Protein AF-A0A5C6ER85-F1 (afdb_monomer_lite)

Sequence (208 aa):
MVCFLVCLRVFRPFPLMRNVRLAKLMHRFLQFSIAALLIAIAIFAAGFGFFRFFNQRLTVVDEPASGEGYVGRGTYFQGTQLMARVSRSDILVSTRWKPDAQNPPVSARRAIAIANRAIRSVGNIDPLGMEFRNAELTRYEGDIWYWTVFLDEAAGSNDEGFQSGYPIIVLMDERVAVPRPFMQRNYVESESQLGWNIGSTLLDFDEP

Structure (mmCIF, N/CA/C/O backbone):
data_AF-A0A5C6ER85-F1
#
_entry.id   AF-A0A5C6ER85-F1
#
loop_
_atom_site.group_PDB
_atom_site.id
_atom_site.type_symbol
_atom_site.label_atom_id
_atom_site.label_alt_id
_atom_site.label_comp_id
_atom_site.label_asym_id
_atom_site.label_entity_id
_atom_site.label_seq_id
_atom_site.pdbx_PDB_ins_code
_atom_site.Cartn_x
_atom_site.Cartn_y
_atom_site.Cartn_z
_atom_site.occupancy
_atom_site.B_iso_or_equiv
_atom_site.auth_seq_id
_atom_site.auth_comp_id
_atom_site.auth_asym_id
_atom_site.auth_atom_id
_atom_site.pdbx_PDB_model_num
ATOM 1 N N . MET A 1 1 ? 9.178 -32.611 21.732 1.00 46.59 1 MET A N 1
ATOM 2 C CA . MET A 1 1 ? 8.521 -32.427 23.048 1.00 46.59 1 MET A CA 1
ATOM 3 C C . MET A 1 1 ? 8.562 -33.738 23.852 1.00 46.59 1 MET A C 1
ATOM 5 O O . MET A 1 1 ? 7.527 -34.248 24.246 1.00 46.59 1 MET A O 1
ATOM 9 N N . VAL A 1 2 ? 9.756 -34.327 24.046 1.00 49.56 2 VAL A N 1
ATOM 10 C CA . VAL A 1 2 ? 9.930 -35.680 24.641 1.00 49.56 2 VAL A CA 1
ATOM 11 C C . VAL A 1 2 ? 10.935 -35.690 25.813 1.00 49.56 2 VAL A C 1
ATOM 13 O O . VAL A 1 2 ? 10.926 -36.608 26.623 1.00 49.56 2 VAL A O 1
ATOM 16 N N . CYS A 1 3 ? 11.729 -34.630 26.018 1.00 45.66 3 CYS A N 1
ATOM 17 C CA . CYS A 1 3 ? 12.725 -34.593 27.103 1.00 45.66 3 CYS A CA 1
ATOM 18 C C . CYS A 1 3 ? 12.183 -34.255 28.505 1.00 45.66 3 CYS A C 1
ATOM 20 O O . CYS A 1 3 ? 12.935 -34.348 29.469 1.00 45.66 3 CYS A O 1
ATOM 22 N N . PHE A 1 4 ? 10.906 -33.891 28.667 1.00 45.56 4 PHE A N 1
ATOM 23 C CA . PHE A 1 4 ? 10.384 -33.493 29.986 1.00 45.56 4 PHE A CA 1
ATOM 24 C C . PHE A 1 4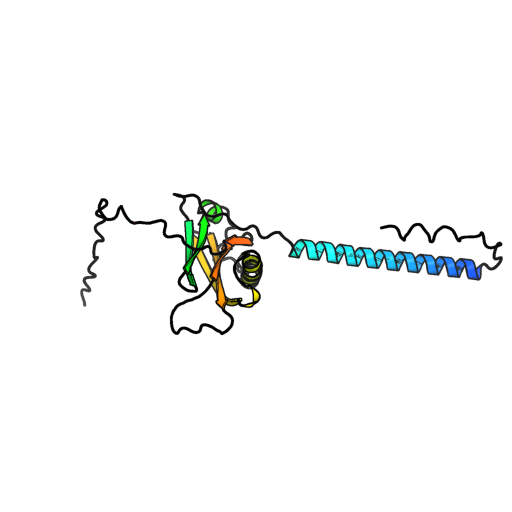 ? 9.977 -34.669 30.893 1.00 45.56 4 PHE A C 1
ATOM 26 O O . PHE A 1 4 ? 9.787 -34.479 32.091 1.00 45.56 4 PHE A O 1
ATOM 33 N N . LEU A 1 5 ? 9.879 -35.891 30.360 1.00 49.12 5 LEU A N 1
ATOM 34 C CA . LEU A 1 5 ? 9.367 -37.053 31.102 1.00 49.12 5 LEU A CA 1
ATOM 35 C C . LEU A 1 5 ? 10.439 -37.873 31.838 1.00 49.12 5 LEU A C 1
ATOM 37 O O . LEU A 1 5 ? 10.091 -38.742 32.634 1.00 49.12 5 LEU A O 1
ATOM 41 N N . VAL A 1 6 ? 11.731 -37.594 31.638 1.00 51.16 6 VAL A N 1
ATOM 42 C CA . VAL A 1 6 ? 12.811 -38.406 32.238 1.00 51.16 6 VAL A CA 1
ATOM 43 C C . VAL A 1 6 ? 13.306 -37.853 33.585 1.00 51.16 6 VAL A C 1
ATOM 45 O O . VAL A 1 6 ? 13.815 -38.614 34.405 1.00 51.16 6 VAL A O 1
ATOM 48 N N . CYS A 1 7 ? 13.068 -36.578 33.908 1.00 47.00 7 CYS A N 1
ATOM 49 C CA . CYS A 1 7 ? 13.538 -36.001 35.178 1.00 47.00 7 CYS A CA 1
ATOM 50 C C . CYS A 1 7 ? 12.672 -36.343 36.408 1.00 47.00 7 CYS A C 1
ATOM 52 O O . CYS A 1 7 ? 13.114 -36.137 37.535 1.00 47.00 7 CYS A O 1
ATOM 54 N N . LEU A 1 8 ? 11.467 -36.900 36.241 1.00 50.94 8 LEU A N 1
ATOM 55 C CA . LEU A 1 8 ? 10.558 -37.177 37.367 1.00 50.94 8 LEU A CA 1
ATOM 56 C C . LEU A 1 8 ? 10.846 -38.491 38.117 1.00 50.94 8 LEU A C 1
ATOM 58 O O . LEU A 1 8 ? 10.211 -38.762 39.133 1.00 50.94 8 LEU A O 1
ATOM 62 N N . ARG A 1 9 ? 11.808 -39.309 37.668 1.00 51.28 9 ARG A N 1
ATOM 63 C CA . ARG A 1 9 ? 12.042 -40.655 38.231 1.00 51.28 9 ARG A CA 1
ATOM 64 C C . ARG A 1 9 ? 13.151 -40.766 39.285 1.00 51.28 9 ARG A C 1
ATOM 66 O O . ARG A 1 9 ? 13.432 -41.873 39.733 1.00 51.28 9 ARG A O 1
ATOM 73 N N . VAL A 1 10 ? 13.745 -39.653 39.730 1.00 54.88 10 VAL A N 1
ATOM 74 C CA . VAL A 1 10 ? 14.823 -39.646 40.750 1.00 54.88 10 VAL A CA 1
ATOM 75 C C . VAL A 1 10 ? 14.456 -38.811 41.987 1.00 54.88 10 VAL A C 1
ATOM 77 O O . VAL A 1 10 ? 15.314 -38.241 42.648 1.00 54.88 10 VAL A O 1
ATOM 80 N N . PHE A 1 11 ? 13.177 -38.753 42.360 1.00 52.44 11 PHE A N 1
ATOM 81 C CA . PHE A 1 11 ? 12.784 -38.288 43.696 1.00 52.44 11 PHE A CA 1
ATOM 82 C C . PHE A 1 11 ? 12.617 -39.495 44.625 1.00 52.44 11 PHE A C 1
ATOM 84 O O . PHE A 1 11 ? 11.519 -40.001 44.839 1.00 52.44 11 PHE A O 1
ATOM 91 N N . ARG A 1 12 ? 13.736 -39.993 45.168 1.00 52.53 12 ARG A N 1
ATOM 92 C CA . ARG A 1 12 ? 13.688 -40.856 46.358 1.00 52.53 12 ARG A CA 1
ATOM 93 C C . ARG A 1 12 ? 13.209 -40.006 47.547 1.00 52.53 12 ARG A C 1
ATOM 95 O O . ARG A 1 12 ? 13.665 -38.869 47.675 1.00 52.53 12 ARG A O 1
ATOM 102 N N . PRO A 1 13 ? 12.319 -40.520 48.414 1.00 56.00 13 PRO A N 1
ATOM 103 C CA . PRO A 1 13 ? 11.864 -39.790 49.590 1.00 56.00 13 PRO A CA 1
ATOM 104 C C . PRO A 1 13 ? 13.056 -39.560 50.524 1.00 56.00 13 PRO A C 1
ATOM 106 O O . PRO A 1 13 ? 13.590 -40.496 51.116 1.00 56.00 13 PRO A O 1
ATOM 109 N N . PHE A 1 14 ? 13.511 -38.310 50.616 1.00 55.38 14 PHE A N 1
ATOM 110 C CA . PHE A 1 14 ? 14.512 -37.918 51.600 1.00 55.38 14 PHE A CA 1
ATOM 111 C C . PHE A 1 14 ? 13.926 -38.100 53.012 1.00 55.38 14 PHE A C 1
ATOM 113 O O . PHE A 1 14 ? 12.786 -37.689 53.250 1.00 55.38 14 PHE A O 1
ATOM 120 N N . PRO A 1 15 ? 14.675 -38.695 53.956 1.00 61.06 15 PRO A N 1
ATOM 121 C CA . PRO A 1 15 ? 14.229 -38.843 55.335 1.00 61.06 15 PRO A CA 1
ATOM 122 C C . PRO A 1 15 ? 13.972 -37.467 55.962 1.00 61.06 15 PRO A C 1
ATOM 124 O O . PRO A 1 15 ? 14.754 -36.531 55.785 1.00 61.06 15 PRO A O 1
ATOM 127 N N . LEU A 1 16 ? 12.845 -37.367 56.674 1.00 58.06 16 LEU A N 1
ATOM 128 C CA . LEU A 1 16 ? 12.302 -36.175 57.328 1.00 58.06 16 LEU A CA 1
ATOM 129 C C . LEU A 1 16 ? 13.383 -35.280 57.954 1.00 58.06 16 LEU A C 1
ATOM 131 O O . LEU A 1 16 ? 13.891 -35.534 59.047 1.00 58.06 16 LEU A O 1
ATOM 135 N N . MET A 1 17 ? 13.686 -34.171 57.278 1.00 53.34 17 MET A N 1
ATOM 136 C CA . MET A 1 17 ? 14.502 -33.106 57.842 1.00 53.34 17 MET A CA 1
ATOM 137 C C . MET A 1 17 ? 13.730 -32.413 58.972 1.00 53.34 17 MET A C 1
ATOM 139 O O . MET A 1 17 ? 12.841 -31.602 58.732 1.00 53.34 17 MET A O 1
ATOM 143 N N . ARG A 1 18 ? 14.136 -32.667 60.221 1.00 63.25 18 ARG A N 1
ATOM 144 C CA . ARG A 1 18 ? 13.704 -31.966 61.453 1.00 63.25 18 ARG A CA 1
ATOM 145 C C . ARG A 1 18 ? 14.054 -30.463 61.487 1.00 63.25 18 ARG A C 1
ATOM 147 O O . ARG A 1 18 ? 13.839 -29.797 62.495 1.00 63.25 18 ARG A O 1
ATOM 154 N N . ASN A 1 19 ? 14.597 -29.910 60.402 1.00 74.38 19 ASN A N 1
ATOM 155 C CA . ASN A 1 19 ? 15.060 -28.530 60.317 1.00 74.38 19 ASN A CA 1
ATOM 156 C C . ASN A 1 19 ? 13.998 -27.623 59.681 1.00 74.38 19 ASN A C 1
ATOM 158 O O . ASN A 1 19 ? 13.977 -27.401 58.471 1.00 74.38 19 ASN A O 1
ATOM 162 N N . VAL A 1 20 ? 13.160 -27.017 60.528 1.00 80.94 20 VAL A N 1
ATOM 163 C CA . VAL A 1 20 ? 12.130 -26.022 60.153 1.00 80.94 20 VAL A CA 1
ATOM 164 C C . VAL A 1 20 ? 12.705 -24.871 59.309 1.00 80.94 20 VAL A C 1
ATOM 166 O O . VAL A 1 20 ? 12.026 -24.324 58.439 1.00 80.94 20 VAL A O 1
ATOM 169 N N . ARG A 1 21 ? 13.980 -24.515 59.521 1.00 81.69 21 ARG A N 1
ATOM 170 C CA . ARG A 1 21 ? 14.678 -23.487 58.729 1.00 81.69 21 ARG A CA 1
ATOM 171 C C . ARG A 1 21 ? 14.833 -23.880 57.260 1.00 81.69 21 ARG A C 1
ATOM 173 O O . ARG A 1 21 ? 14.668 -23.030 56.391 1.00 81.69 21 ARG A O 1
ATOM 180 N N . LEU A 1 22 ? 15.096 -25.155 56.983 1.00 82.06 22 LEU A N 1
ATOM 181 C CA . LEU A 1 22 ? 15.326 -25.643 55.627 1.00 82.06 22 LEU A CA 1
ATOM 182 C C . LEU A 1 22 ? 14.007 -25.778 54.855 1.00 82.06 22 LEU A C 1
ATOM 184 O O . LEU A 1 22 ? 13.938 -25.372 53.699 1.00 82.06 22 LEU A O 1
ATOM 188 N N . ALA A 1 23 ? 12.924 -26.194 55.521 1.00 81.31 23 ALA A N 1
ATOM 189 C CA . ALA A 1 23 ? 11.580 -26.176 54.936 1.00 81.31 23 ALA A CA 1
ATOM 190 C C . ALA A 1 23 ? 11.132 -24.753 54.542 1.00 81.31 23 ALA A C 1
ATOM 192 O O . ALA A 1 23 ? 10.626 -24.542 53.440 1.00 81.31 23 ALA A O 1
ATOM 193 N N . LYS A 1 24 ? 11.385 -23.747 55.398 1.00 83.12 24 LYS A N 1
ATOM 194 C CA . LYS A 1 24 ? 11.110 -22.335 55.069 1.00 83.12 24 LYS A CA 1
ATOM 195 C C . LYS A 1 24 ? 11.953 -21.830 53.895 1.00 83.12 24 LYS A C 1
ATOM 197 O O . LYS A 1 24 ? 11.445 -21.065 53.077 1.00 83.12 24 LYS A O 1
ATOM 202 N N . LEU A 1 25 ? 13.215 -22.251 53.802 1.00 88.31 25 LEU A N 1
ATOM 203 C CA . LEU A 1 25 ? 14.094 -21.899 52.686 1.00 88.31 25 LEU A CA 1
ATOM 204 C C . LEU A 1 25 ? 13.581 -22.496 51.364 1.00 88.31 25 LEU A C 1
ATOM 206 O O . LEU A 1 25 ? 13.443 -21.769 50.382 1.00 88.31 25 LEU A O 1
ATOM 210 N N . MET A 1 26 ? 13.226 -23.786 51.359 1.00 87.75 26 MET A N 1
ATOM 211 C CA . MET A 1 26 ? 12.680 -24.468 50.179 1.00 87.75 26 MET A CA 1
ATOM 212 C C . MET A 1 26 ? 11.351 -23.859 49.723 1.00 87.75 26 MET A C 1
ATOM 214 O O . MET A 1 26 ? 11.150 -23.657 48.528 1.00 87.75 26 MET A O 1
ATOM 218 N N . HIS A 1 27 ? 10.473 -23.493 50.661 1.00 87.19 27 HIS A N 1
ATOM 219 C CA . HIS A 1 27 ? 9.214 -22.822 50.337 1.00 87.19 27 HIS A CA 1
ATOM 220 C C . HIS A 1 27 ? 9.439 -21.465 49.654 1.00 87.19 27 HIS A C 1
ATOM 222 O O . HIS A 1 27 ? 8.802 -21.168 48.646 1.00 87.19 27 HIS A O 1
ATOM 228 N N . ARG A 1 28 ? 10.379 -20.649 50.154 1.00 90.81 28 ARG A N 1
ATOM 229 C CA . ARG A 1 28 ? 10.725 -19.367 49.516 1.00 90.81 28 ARG A CA 1
ATOM 230 C C . ARG A 1 28 ? 11.304 -19.574 48.119 1.00 90.81 28 ARG A C 1
ATOM 232 O O . ARG A 1 28 ? 10.897 -18.881 47.195 1.00 90.81 28 ARG A O 1
ATOM 239 N N . PHE A 1 29 ? 12.202 -20.544 47.947 1.00 90.00 29 PHE A N 1
ATOM 240 C CA . PHE A 1 29 ? 12.783 -20.856 46.638 1.00 90.00 29 PHE A CA 1
ATOM 241 C C . PHE A 1 29 ? 11.715 -21.277 45.614 1.00 90.00 29 PHE A C 1
ATOM 243 O O . PHE A 1 29 ? 11.728 -20.818 44.469 1.00 90.00 29 PHE A O 1
ATOM 250 N N . LEU A 1 30 ? 10.745 -22.091 46.042 1.00 91.25 30 LEU A N 1
ATOM 251 C CA . LEU A 1 30 ? 9.606 -22.483 45.214 1.00 91.25 30 LEU A CA 1
ATOM 252 C C . LEU A 1 30 ? 8.755 -21.269 44.807 1.00 91.25 30 LEU A C 1
ATOM 254 O O . LEU A 1 30 ? 8.430 -21.124 43.632 1.00 91.25 30 LEU A O 1
ATOM 258 N N . GLN A 1 31 ? 8.453 -20.364 45.745 1.00 93.00 31 GLN A N 1
ATOM 259 C CA . GLN A 1 31 ? 7.710 -19.134 45.448 1.00 93.00 31 GLN A CA 1
ATOM 260 C C . GLN A 1 31 ? 8.438 -18.245 44.427 1.00 93.00 31 GLN A C 1
ATOM 262 O O . GLN A 1 31 ? 7.806 -17.764 43.487 1.00 93.00 31 GLN A O 1
ATOM 267 N N . PHE A 1 32 ? 9.759 -18.077 44.553 1.00 92.88 32 PHE A N 1
ATOM 268 C CA . PHE A 1 32 ? 10.557 -17.326 43.576 1.00 92.88 32 PHE A CA 1
ATOM 269 C C . PHE A 1 32 ? 10.555 -17.977 42.190 1.00 92.88 32 PHE A C 1
ATOM 271 O O . PHE A 1 32 ? 10.411 -17.280 41.188 1.00 92.88 32 PHE A O 1
ATOM 278 N N . SER A 1 33 ? 10.662 -19.306 42.127 1.00 91.19 33 SER A N 1
ATOM 279 C CA . SER A 1 33 ? 10.654 -20.043 40.856 1.00 91.19 33 SER A CA 1
ATOM 280 C C . SER A 1 33 ? 9.318 -19.896 40.124 1.00 91.19 33 SER A C 1
ATOM 282 O O . SER A 1 33 ? 9.291 -19.666 38.916 1.00 91.19 33 SER A O 1
ATOM 284 N N . ILE A 1 34 ? 8.206 -19.967 40.863 1.00 94.12 34 ILE A N 1
ATOM 285 C CA . ILE A 1 34 ? 6.861 -19.763 40.311 1.00 94.12 34 ILE A CA 1
ATOM 286 C C . ILE A 1 34 ? 6.699 -18.322 39.816 1.00 94.12 34 ILE A C 1
ATOM 288 O O . ILE A 1 34 ? 6.230 -18.114 38.699 1.00 94.12 34 ILE A O 1
ATOM 292 N N . ALA A 1 35 ? 7.121 -17.326 40.601 1.00 95.19 35 ALA A N 1
ATOM 293 C CA . ALA A 1 35 ? 7.027 -15.923 40.202 1.00 95.19 35 ALA A CA 1
ATOM 294 C C . ALA A 1 35 ? 7.838 -15.625 38.927 1.00 95.19 35 ALA A C 1
ATOM 296 O O . ALA A 1 35 ? 7.324 -14.988 38.009 1.00 95.19 35 ALA A O 1
ATOM 297 N N . ALA A 1 36 ? 9.069 -16.137 38.828 1.00 94.38 36 ALA A N 1
ATOM 298 C CA . ALA A 1 36 ? 9.906 -15.975 37.640 1.00 94.38 36 ALA A CA 1
ATOM 299 C C . ALA A 1 36 ? 9.277 -16.619 36.393 1.00 94.38 36 ALA A C 1
ATOM 301 O O . ALA A 1 36 ? 9.274 -16.016 35.318 1.00 94.38 36 ALA A O 1
ATOM 302 N N . LEU A 1 37 ? 8.689 -17.812 36.539 1.00 95.94 37 LEU A N 1
ATOM 303 C CA . LEU A 1 37 ? 7.986 -18.488 35.450 1.00 95.94 37 LEU A CA 1
ATOM 304 C C . LEU A 1 37 ? 6.764 -17.687 34.977 1.00 95.94 37 LEU A C 1
ATOM 306 O O . LEU A 1 37 ? 6.569 -17.524 33.774 1.00 95.94 37 LEU A O 1
ATOM 310 N N . LEU A 1 38 ? 5.964 -17.150 35.903 1.00 95.94 38 LEU A N 1
ATOM 311 C CA . LEU A 1 38 ? 4.796 -16.329 35.566 1.00 95.94 38 LEU A CA 1
ATOM 312 C C . LEU A 1 38 ? 5.191 -15.038 34.839 1.00 95.94 38 LEU A C 1
ATOM 314 O O . LEU A 1 38 ? 4.542 -14.670 33.862 1.00 95.94 38 LEU A O 1
ATOM 318 N N . ILE A 1 39 ? 6.280 -14.386 35.259 1.00 96.00 39 ILE A N 1
ATOM 319 C CA . ILE A 1 39 ? 6.820 -13.202 34.577 1.00 96.00 39 ILE A CA 1
ATOM 320 C C . ILE A 1 39 ? 7.271 -13.559 33.156 1.00 96.00 39 ILE A C 1
ATOM 322 O O . ILE A 1 39 ? 6.924 -12.854 32.210 1.00 96.00 39 ILE A O 1
ATOM 326 N N . ALA A 1 40 ? 7.989 -14.670 32.980 1.00 94.81 40 ALA A N 1
ATOM 327 C CA . ALA A 1 40 ? 8.424 -15.116 31.659 1.00 94.81 40 ALA A CA 1
ATOM 328 C C . ALA A 1 40 ? 7.234 -15.401 30.725 1.00 94.81 40 ALA A C 1
ATOM 330 O O . ALA A 1 40 ? 7.249 -14.988 29.566 1.00 94.81 40 ALA A O 1
ATOM 331 N N . ILE A 1 41 ? 6.176 -16.042 31.235 1.00 93.00 41 ILE A N 1
ATOM 332 C CA . ILE A 1 41 ? 4.940 -16.290 30.478 1.00 93.00 41 ILE A CA 1
ATOM 333 C C . ILE A 1 41 ? 4.253 -14.972 30.108 1.00 93.00 41 ILE A C 1
ATOM 335 O O . ILE A 1 41 ? 3.831 -14.817 28.965 1.00 93.00 41 ILE A O 1
ATOM 339 N N . ALA A 1 42 ? 4.167 -14.010 31.030 1.00 93.00 42 ALA A N 1
ATOM 340 C CA . ALA A 1 42 ? 3.558 -12.708 30.762 1.00 93.00 42 ALA A CA 1
ATOM 341 C C . ALA A 1 42 ? 4.324 -11.925 29.684 1.00 93.00 42 ALA A C 1
ATOM 343 O O . ALA A 1 42 ? 3.708 -11.391 28.763 1.00 93.00 42 ALA A O 1
ATOM 344 N N . ILE A 1 43 ? 5.661 -11.918 29.744 1.00 92.50 43 ILE A N 1
ATOM 345 C CA . ILE A 1 43 ? 6.516 -11.306 28.716 1.00 92.50 43 ILE A CA 1
ATOM 346 C C . ILE A 1 43 ? 6.307 -12.003 27.370 1.00 92.50 43 ILE A C 1
ATOM 348 O O . ILE A 1 43 ? 6.146 -11.335 26.351 1.00 92.50 43 ILE A O 1
ATOM 352 N N . PHE A 1 44 ? 6.266 -13.337 27.356 1.00 87.94 44 PHE A N 1
ATOM 353 C CA . PHE A 1 44 ? 6.058 -14.095 26.126 1.00 87.94 44 PHE A CA 1
ATOM 354 C C . PHE A 1 44 ? 4.668 -13.846 25.529 1.00 87.94 44 PHE A C 1
ATOM 356 O O . PHE A 1 44 ? 4.550 -13.639 24.326 1.00 87.94 44 PHE A O 1
ATOM 363 N N . ALA A 1 45 ? 3.617 -13.797 26.351 1.00 85.81 45 ALA A N 1
ATOM 364 C CA . ALA A 1 45 ? 2.255 -13.507 25.909 1.00 85.81 45 ALA A CA 1
ATOM 365 C C . ALA A 1 45 ? 2.118 -12.072 25.373 1.00 85.81 45 ALA A C 1
ATOM 367 O O . ALA A 1 45 ? 1.531 -11.870 24.309 1.00 85.81 45 ALA A O 1
ATOM 368 N N . ALA A 1 46 ? 2.713 -11.091 26.059 1.00 84.31 46 ALA A N 1
ATOM 369 C CA . ALA A 1 46 ? 2.754 -9.705 25.600 1.00 84.31 46 ALA A CA 1
ATOM 370 C C . ALA A 1 46 ? 3.537 -9.572 24.282 1.00 84.31 46 ALA A C 1
ATOM 372 O O . ALA A 1 46 ? 3.056 -8.952 23.333 1.00 84.31 46 ALA A O 1
ATOM 373 N N . GLY A 1 47 ? 4.698 -10.225 24.182 1.00 77.44 47 GLY A N 1
ATOM 374 C CA . GLY A 1 47 ? 5.505 -10.265 22.964 1.00 77.44 47 GLY A CA 1
ATOM 375 C C . GLY A 1 47 ? 4.800 -10.969 21.803 1.00 77.44 47 GLY A C 1
ATOM 376 O O . GLY A 1 47 ? 4.864 -10.502 20.669 1.00 77.44 47 GLY A O 1
ATOM 377 N N . PHE A 1 48 ? 4.068 -12.054 22.067 1.00 74.50 48 PHE A N 1
ATOM 378 C CA . PHE A 1 48 ? 3.341 -12.807 21.044 1.00 74.50 48 PHE A CA 1
ATOM 379 C C . PHE A 1 48 ? 2.112 -12.049 20.523 1.00 74.50 48 PHE A C 1
ATOM 381 O O . PHE A 1 48 ? 1.862 -12.037 19.316 1.00 74.50 48 PHE A O 1
ATOM 388 N N . GLY A 1 49 ? 1.369 -11.373 21.407 1.00 65.56 49 GLY A N 1
ATOM 389 C CA . GLY A 1 49 ? 0.277 -10.477 21.017 1.00 65.56 49 GLY A CA 1
ATOM 390 C C . GLY A 1 49 ? 0.777 -9.311 20.162 1.00 65.56 49 GLY A C 1
ATOM 391 O O . GLY A 1 49 ? 0.205 -9.022 19.110 1.00 65.56 49 GLY A O 1
ATOM 392 N N . PHE A 1 50 ? 1.909 -8.720 20.552 1.00 64.12 50 PHE A N 1
ATOM 393 C CA . PHE A 1 50 ? 2.589 -7.693 19.768 1.00 64.12 50 PHE A CA 1
ATOM 394 C C . PHE A 1 50 ? 3.009 -8.239 18.394 1.00 64.12 50 PHE A C 1
ATOM 396 O O . PHE A 1 50 ? 2.654 -7.664 17.371 1.00 64.12 50 PHE A O 1
ATOM 403 N N . PHE A 1 51 ? 3.647 -9.410 18.328 1.00 59.75 51 PHE A N 1
ATOM 404 C CA . PHE A 1 51 ? 4.069 -10.028 17.065 1.00 59.75 51 PHE A CA 1
ATOM 405 C C . PHE A 1 51 ? 2.896 -10.329 16.115 1.00 59.75 51 PHE A C 1
ATOM 407 O O . PHE A 1 51 ? 3.003 -10.105 14.911 1.00 59.75 51 PHE A O 1
ATOM 414 N N . ARG A 1 52 ? 1.745 -10.774 16.639 1.00 61.28 52 ARG A N 1
ATOM 415 C CA . ARG A 1 52 ? 0.506 -10.963 15.860 1.00 61.28 52 ARG A CA 1
ATOM 416 C C . ARG A 1 52 ? -0.044 -9.652 15.303 1.00 61.28 52 ARG A C 1
ATOM 418 O O . ARG A 1 52 ? -0.513 -9.649 14.169 1.00 61.28 52 ARG A O 1
ATOM 425 N N . PHE A 1 53 ? 0.051 -8.556 16.055 1.00 59.25 53 PHE A N 1
ATOM 426 C CA . PHE A 1 53 ? -0.329 -7.227 15.573 1.00 59.25 53 PHE A CA 1
ATOM 427 C C . PHE A 1 53 ? 0.564 -6.776 14.406 1.00 59.25 53 PHE A C 1
ATOM 429 O O . PHE A 1 53 ? 0.075 -6.227 13.420 1.00 59.25 53 PHE A O 1
ATOM 436 N N . PHE A 1 54 ? 1.863 -7.094 14.448 1.00 58.41 54 PHE A N 1
ATOM 437 C CA . PHE A 1 54 ? 2.762 -6.834 13.319 1.00 58.41 54 PHE A CA 1
ATOM 438 C C . PHE A 1 54 ? 2.563 -7.791 12.144 1.00 58.41 54 PHE A C 1
ATOM 440 O O . PHE A 1 54 ? 2.813 -7.374 11.017 1.00 58.41 54 PHE A O 1
ATOM 447 N N . ASN A 1 55 ? 2.071 -9.010 12.374 1.00 57.28 55 ASN A N 1
ATOM 448 C CA . ASN A 1 55 ? 1.788 -10.023 11.351 1.00 57.28 55 ASN A CA 1
ATOM 449 C C . ASN A 1 55 ? 0.319 -10.066 10.911 1.00 57.28 55 ASN A C 1
ATOM 451 O O . ASN A 1 55 ? -0.185 -11.125 10.526 1.00 57.28 55 ASN A O 1
ATOM 455 N N . GLN A 1 56 ? -0.382 -8.930 10.917 1.00 65.69 56 GLN A N 1
ATOM 456 C CA . GLN A 1 56 ? -1.583 -8.829 10.094 1.00 65.69 56 GLN A CA 1
ATOM 457 C C . GLN A 1 56 ? -1.203 -9.186 8.652 1.00 65.69 56 GLN A C 1
ATOM 459 O O . GLN A 1 56 ? -0.255 -8.628 8.083 1.00 65.69 56 GLN A O 1
ATOM 464 N N . ARG A 1 57 ? -1.886 -10.203 8.111 1.00 70.69 57 ARG A N 1
ATOM 465 C CA . ARG A 1 57 ? -1.729 -10.608 6.715 1.00 70.69 57 ARG A CA 1
ATOM 466 C C . ARG A 1 57 ? -2.048 -9.385 5.871 1.00 70.69 57 ARG A C 1
ATOM 468 O O . ARG A 1 57 ? -3.113 -8.800 6.033 1.00 70.69 57 ARG A O 1
ATOM 475 N N . LEU A 1 58 ? -1.114 -9.004 5.008 1.00 81.94 58 LEU A N 1
ATOM 476 C CA . LEU A 1 58 ? -1.391 -8.006 3.991 1.00 81.94 58 LEU A CA 1
ATOM 477 C C . LEU A 1 58 ? -2.526 -8.534 3.124 1.00 81.94 58 LEU A C 1
ATOM 479 O O . LEU A 1 58 ? -2.400 -9.600 2.520 1.00 81.94 58 LEU A O 1
ATOM 483 N N . THR A 1 59 ? -3.622 -7.793 3.086 1.00 84.88 59 THR A N 1
ATOM 484 C CA . THR A 1 59 ? -4.693 -8.058 2.137 1.00 84.88 59 THR A CA 1
ATOM 485 C C . THR A 1 59 ? -4.300 -7.383 0.835 1.00 84.88 59 THR A C 1
ATOM 487 O O . THR A 1 59 ? -4.385 -6.159 0.702 1.00 84.88 59 THR A O 1
ATOM 490 N N . VAL A 1 60 ? -3.796 -8.190 -0.094 1.00 85.19 60 VAL A N 1
ATOM 491 C CA . VAL A 1 60 ? -3.525 -7.744 -1.457 1.00 85.19 60 VAL A CA 1
ATOM 492 C C . VAL A 1 60 ? -4.860 -7.663 -2.186 1.00 85.19 60 VAL A C 1
ATOM 494 O O . VAL A 1 60 ? -5.632 -8.617 -2.149 1.00 85.19 60 VAL A O 1
ATOM 497 N N . VAL A 1 61 ? -5.145 -6.518 -2.798 1.00 87.00 61 VAL A N 1
ATOM 498 C CA . VAL A 1 61 ? -6.335 -6.337 -3.630 1.00 87.00 61 VAL A CA 1
ATOM 499 C C . VAL A 1 61 ? -6.138 -7.108 -4.933 1.00 87.00 61 VAL A C 1
ATOM 501 O O . VAL A 1 61 ? -5.063 -7.050 -5.542 1.00 87.00 61 VAL A O 1
ATOM 504 N N . ASP A 1 62 ? -7.164 -7.851 -5.336 1.00 87.44 62 ASP A N 1
ATOM 505 C CA . ASP A 1 62 ? -7.147 -8.591 -6.590 1.00 87.44 62 ASP A CA 1
ATOM 506 C C . ASP A 1 62 ? -7.193 -7.649 -7.798 1.00 87.44 62 ASP A C 1
ATOM 508 O O . ASP A 1 62 ? -7.573 -6.480 -7.715 1.00 87.44 62 ASP A O 1
ATOM 512 N N . GLU A 1 63 ? -6.754 -8.155 -8.948 1.00 84.44 63 GLU A N 1
ATOM 513 C CA . GLU A 1 63 ? -6.827 -7.383 -10.184 1.00 84.44 63 GLU A CA 1
ATOM 514 C C . GLU A 1 63 ? -8.302 -7.184 -10.570 1.00 84.44 63 GLU A C 1
ATOM 516 O O . GLU A 1 63 ? -9.056 -8.160 -10.544 1.00 84.44 63 GLU A O 1
ATOM 521 N N . PRO A 1 64 ? -8.726 -5.952 -10.915 1.00 84.25 64 PRO A N 1
ATOM 522 C CA . PRO A 1 64 ? -10.111 -5.681 -11.285 1.00 84.25 64 PRO A CA 1
ATOM 523 C C . PRO A 1 64 ? -10.540 -6.553 -12.465 1.00 84.25 64 PRO A C 1
ATOM 525 O O . PRO A 1 64 ? -9.755 -6.793 -13.392 1.00 84.25 64 PRO A O 1
ATOM 528 N N . ALA A 1 65 ? -11.796 -7.001 -12.453 1.00 82.06 65 ALA A N 1
ATOM 529 C CA . ALA A 1 65 ? -12.331 -7.776 -13.562 1.00 82.06 65 ALA A CA 1
ATOM 530 C C . ALA A 1 65 ? -12.402 -6.916 -14.837 1.00 82.06 65 ALA A C 1
ATOM 532 O O . ALA A 1 65 ? -12.529 -5.689 -14.795 1.00 82.06 65 ALA A O 1
ATOM 533 N N . SER A 1 66 ? -12.326 -7.553 -16.008 1.00 77.25 66 SER A N 1
ATOM 534 C CA . SER A 1 66 ? -12.432 -6.841 -17.285 1.00 77.25 66 SER A CA 1
ATOM 535 C C . SER A 1 66 ? -13.770 -6.102 -17.389 1.00 77.25 66 SER A C 1
ATOM 537 O O . SER A 1 66 ? -14.821 -6.729 -17.276 1.00 77.25 66 SER A O 1
ATOM 539 N N . GLY A 1 67 ? -13.726 -4.793 -17.652 1.00 77.38 67 GLY A N 1
ATOM 540 C CA . GLY A 1 67 ? -14.915 -3.939 -17.762 1.00 77.38 67 GLY A CA 1
ATOM 541 C C . GLY A 1 67 ? -15.295 -3.212 -16.469 1.00 77.38 67 GLY A C 1
ATOM 542 O O . GLY A 1 67 ? -16.134 -2.314 -16.510 1.00 77.38 67 GLY A O 1
ATOM 543 N N . GLU A 1 68 ? -14.660 -3.528 -15.338 1.00 81.50 68 GLU A N 1
ATOM 544 C CA . GLU A 1 68 ? -14.801 -2.728 -14.125 1.00 81.50 68 GLU A CA 1
ATOM 545 C C . GLU A 1 68 ? -13.954 -1.455 -14.218 1.00 81.50 68 GLU A C 1
ATOM 547 O O . GLU A 1 68 ? -12.802 -1.471 -14.661 1.00 81.50 68 GLU A O 1
ATOM 552 N N . GLY A 1 69 ? -14.518 -0.329 -13.773 1.00 86.56 69 GLY A N 1
ATOM 553 C CA . GLY A 1 69 ? -13.733 0.883 -13.564 1.00 86.56 69 GLY A CA 1
ATOM 554 C C . GLY A 1 69 ? -12.653 0.627 -12.513 1.00 86.56 69 GLY A C 1
ATOM 555 O O . GLY A 1 69 ? -12.904 -0.044 -11.510 1.00 86.56 69 GLY A O 1
ATOM 556 N N . TYR A 1 70 ? -11.458 1.167 -12.724 1.00 92.06 70 TYR A N 1
ATOM 557 C CA . TYR A 1 70 ? -10.350 1.015 -11.790 1.00 92.06 70 TYR A CA 1
ATOM 558 C C . TYR A 1 70 ? -9.544 2.305 -11.684 1.00 92.06 70 TYR A C 1
ATOM 560 O O . TYR A 1 70 ? -9.520 3.129 -12.599 1.00 92.06 70 TYR A O 1
ATOM 568 N N . VAL A 1 71 ? -8.860 2.461 -10.557 1.00 91.88 71 VAL A N 1
ATOM 569 C CA . VAL A 1 71 ? -7.804 3.456 -10.384 1.00 91.88 71 VAL A CA 1
ATOM 570 C C . VAL A 1 71 ? -6.485 2.736 -10.551 1.00 91.88 71 VAL A C 1
ATOM 572 O O . VAL A 1 71 ? -6.278 1.680 -9.953 1.00 91.88 71 VAL A O 1
ATOM 575 N N . GLY A 1 72 ? -5.588 3.282 -11.364 1.00 92.19 72 GLY 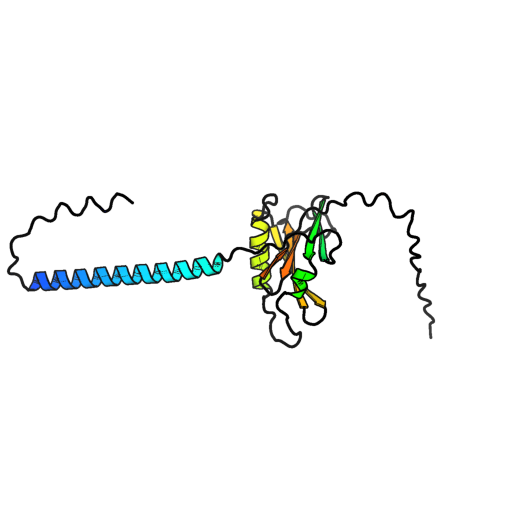A N 1
ATOM 576 C CA . GLY A 1 72 ? -4.273 2.691 -11.510 1.00 92.19 72 GLY A CA 1
ATOM 577 C C . GLY A 1 72 ? -3.160 3.704 -11.667 1.00 92.19 72 GLY A C 1
ATOM 578 O O . GLY A 1 72 ? -3.355 4.823 -12.141 1.00 92.19 72 GLY A O 1
ATOM 579 N N . ARG A 1 73 ? -1.972 3.286 -11.242 1.00 93.31 73 ARG A N 1
ATOM 580 C CA . ARG A 1 73 ? -0.724 4.025 -11.400 1.00 93.31 73 ARG A CA 1
ATOM 581 C C . ARG A 1 73 ? 0.256 3.128 -12.129 1.00 93.31 73 ARG A C 1
ATOM 583 O O . ARG A 1 73 ? 0.504 2.001 -11.701 1.00 93.31 73 ARG A O 1
ATOM 590 N N . GLY A 1 74 ? 0.741 3.627 -13.260 1.00 89.75 74 GLY A N 1
ATOM 591 C CA . GLY A 1 74 ? 1.662 2.922 -14.134 1.00 89.75 74 GLY A CA 1
ATOM 592 C C . GLY A 1 74 ? 3.038 3.571 -14.156 1.00 89.75 74 GLY A C 1
ATOM 593 O O . GLY A 1 74 ? 3.170 4.768 -13.915 1.00 89.75 74 GLY A O 1
ATOM 594 N N . THR A 1 75 ? 4.049 2.774 -14.455 1.00 89.56 75 THR A N 1
ATOM 595 C CA . THR A 1 75 ? 5.436 3.196 -14.683 1.00 89.56 75 THR A CA 1
ATOM 596 C C . THR A 1 75 ? 6.109 2.185 -15.607 1.00 89.56 75 THR A C 1
ATOM 598 O O . THR A 1 75 ? 5.537 1.132 -15.897 1.00 89.56 75 THR A O 1
ATOM 601 N N . TYR A 1 76 ? 7.312 2.496 -16.069 1.00 83.88 76 TYR A N 1
ATOM 602 C CA . TYR A 1 76 ? 8.148 1.565 -16.808 1.00 83.88 76 TYR A CA 1
ATOM 603 C C . TYR A 1 76 ? 9.307 1.121 -15.931 1.00 83.88 76 TYR A C 1
ATOM 605 O O . TYR A 1 76 ? 9.978 1.934 -15.305 1.00 83.88 76 TYR A O 1
ATOM 613 N N . PHE A 1 77 ? 9.555 -0.180 -15.918 1.00 82.12 77 PHE A N 1
ATOM 614 C CA . PHE A 1 77 ? 10.667 -0.772 -15.203 1.00 82.12 77 PHE A CA 1
ATOM 615 C C . PHE A 1 77 ? 11.327 -1.820 -16.093 1.00 82.12 77 PHE A C 1
ATOM 617 O O . PHE A 1 77 ? 10.667 -2.766 -16.523 1.00 82.12 77 PHE A O 1
ATOM 624 N N . GLN A 1 78 ? 12.611 -1.621 -16.410 1.00 81.25 78 GLN A N 1
ATOM 625 C CA . GLN A 1 78 ? 13.388 -2.511 -17.285 1.00 81.25 78 GLN A CA 1
ATOM 626 C C . GLN A 1 78 ? 12.645 -2.854 -18.597 1.00 81.25 78 GLN A C 1
ATOM 628 O O . GLN A 1 78 ? 12.519 -4.011 -18.990 1.00 81.25 78 GLN A O 1
ATOM 633 N N . GLY A 1 79 ? 12.058 -1.839 -19.247 1.00 80.69 79 GLY A N 1
ATOM 634 C CA . GLY A 1 79 ? 11.281 -1.996 -20.486 1.00 80.6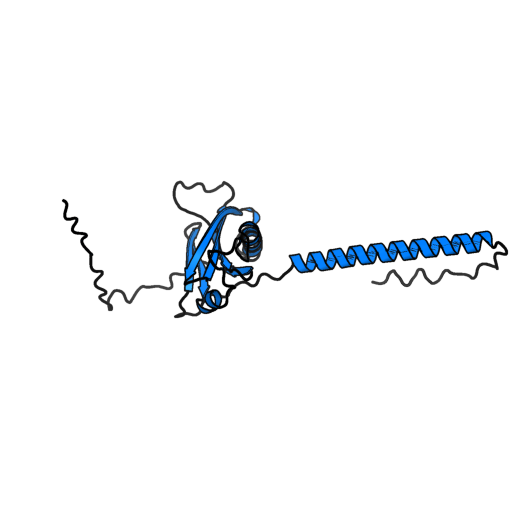9 79 GLY A CA 1
ATOM 635 C C . GLY A 1 79 ? 9.892 -2.632 -20.324 1.00 80.69 79 GLY A C 1
ATOM 636 O O . GLY A 1 79 ? 9.137 -2.692 -21.290 1.00 80.69 79 GLY A O 1
ATOM 637 N N . THR A 1 80 ? 9.512 -3.061 -19.119 1.00 84.38 80 THR A N 1
ATOM 638 C CA . THR A 1 80 ? 8.181 -3.602 -18.823 1.00 84.38 80 THR A CA 1
ATOM 639 C C . THR A 1 80 ? 7.299 -2.515 -18.221 1.00 84.38 80 THR A C 1
ATOM 641 O O . THR A 1 80 ? 7.652 -1.904 -17.212 1.00 84.38 80 THR A O 1
ATOM 644 N N . GLN A 1 81 ? 6.123 -2.282 -18.804 1.00 88.75 81 GLN A N 1
ATOM 645 C CA . GLN A 1 81 ? 5.126 -1.424 -18.173 1.00 88.75 81 GLN A CA 1
ATOM 646 C C . GLN A 1 81 ? 4.549 -2.152 -16.958 1.00 88.75 81 GLN A C 1
ATOM 648 O O . GLN A 1 81 ? 3.990 -3.241 -17.076 1.00 88.75 81 GLN A O 1
ATOM 653 N N . LEU A 1 82 ? 4.680 -1.556 -15.783 1.00 89.62 82 LEU A N 1
ATOM 654 C CA . LEU A 1 82 ? 4.095 -2.045 -14.545 1.00 89.62 82 LEU A CA 1
ATOM 655 C C . LEU A 1 82 ? 2.909 -1.168 -14.171 1.00 89.62 82 LEU A C 1
ATOM 657 O O . LEU A 1 82 ? 2.966 0.050 -14.321 1.00 89.62 82 LEU A O 1
ATOM 661 N N . MET A 1 83 ? 1.837 -1.771 -13.662 1.00 92.19 83 MET A N 1
ATOM 662 C CA . MET A 1 83 ? 0.650 -1.038 -13.236 1.00 92.19 83 MET A CA 1
ATOM 663 C C . MET A 1 83 ? 0.079 -1.622 -11.948 1.00 92.19 83 MET A C 1
ATOM 665 O O . MET A 1 83 ? -0.298 -2.793 -11.909 1.00 92.19 83 MET A O 1
ATOM 669 N N . ALA A 1 84 ? -0.014 -0.802 -10.903 1.00 94.06 84 ALA A N 1
ATOM 670 C CA . ALA A 1 84 ? -0.854 -1.103 -9.748 1.00 94.06 84 ALA A CA 1
ATOM 671 C C . ALA A 1 84 ? -2.277 -0.657 -10.063 1.00 94.06 84 ALA A C 1
ATOM 673 O O . ALA A 1 84 ? -2.475 0.462 -10.538 1.00 94.06 84 ALA A O 1
ATOM 674 N N . ARG A 1 85 ? -3.259 -1.530 -9.827 1.00 94.81 85 ARG A N 1
ATOM 675 C CA . ARG A 1 85 ? -4.677 -1.259 -10.089 1.00 94.81 85 ARG A CA 1
ATOM 676 C C . ARG A 1 85 ? -5.507 -1.640 -8.875 1.00 94.81 85 ARG A C 1
ATOM 678 O O . ARG A 1 85 ? -5.279 -2.686 -8.280 1.00 94.81 85 ARG A O 1
ATOM 685 N N . VAL A 1 86 ? -6.475 -0.797 -8.547 1.00 94.31 86 VAL A N 1
ATOM 686 C CA . VAL A 1 86 ? -7.494 -1.043 -7.527 1.00 94.31 86 VAL A CA 1
ATOM 687 C C . VAL A 1 86 ? -8.851 -0.927 -8.204 1.00 94.31 86 VAL A C 1
ATOM 689 O O . VAL A 1 86 ? -9.102 0.054 -8.910 1.00 94.31 86 VAL A O 1
ATOM 692 N N . SER A 1 87 ? -9.719 -1.916 -8.001 1.00 95.00 87 SER A N 1
ATOM 693 C CA . SER A 1 87 ? -11.087 -1.865 -8.514 1.00 95.00 87 SER A CA 1
ATOM 694 C C . SER A 1 87 ? -11.849 -0.675 -7.914 1.00 95.00 87 SER A C 1
ATOM 696 O O . SER A 1 87 ? -11.602 -0.235 -6.785 1.00 95.00 87 SER A O 1
ATOM 698 N N . ARG A 1 88 ? -12.812 -0.131 -8.657 1.00 94.19 88 ARG A N 1
ATOM 699 C CA . ARG A 1 88 ? -13.664 0.942 -8.134 1.00 94.19 88 ARG A CA 1
ATOM 700 C C . ARG A 1 88 ? -14.476 0.475 -6.923 1.00 94.19 88 ARG A C 1
ATOM 702 O O . ARG A 1 88 ? -14.684 1.251 -5.998 1.00 94.19 88 ARG A O 1
ATOM 709 N N . SER A 1 89 ? -14.937 -0.771 -6.897 1.00 94.56 89 SER A N 1
ATOM 710 C CA . SER A 1 89 ? -15.659 -1.308 -5.739 1.00 94.56 89 SER A CA 1
ATOM 711 C C . SER A 1 89 ? -14.776 -1.294 -4.488 1.00 94.56 89 SER A C 1
ATOM 713 O O . SER A 1 89 ? -15.221 -0.823 -3.442 1.00 94.56 89 SER A O 1
ATOM 715 N N . ASP A 1 90 ? -13.506 -1.688 -4.607 1.00 95.19 90 ASP A N 1
ATOM 716 C CA . ASP A 1 90 ? -12.562 -1.683 -3.490 1.00 95.19 90 ASP A CA 1
ATOM 717 C C . ASP A 1 90 ? -12.252 -0.279 -2.978 1.00 95.19 90 ASP A C 1
ATOM 719 O O . ASP A 1 90 ? -12.216 -0.070 -1.763 1.00 95.19 90 ASP A O 1
ATOM 723 N N . ILE A 1 91 ? -12.067 0.696 -3.872 1.00 94.00 91 ILE A N 1
ATOM 724 C CA . ILE A 1 91 ? -11.785 2.073 -3.452 1.00 94.00 91 ILE A CA 1
ATOM 725 C C . ILE A 1 91 ? -12.995 2.717 -2.766 1.00 94.00 91 ILE A C 1
ATOM 727 O O . ILE A 1 91 ? -12.832 3.473 -1.812 1.00 94.00 91 ILE A O 1
ATOM 731 N N . LEU A 1 92 ? -14.215 2.382 -3.202 1.00 94.62 92 LEU A N 1
ATOM 732 C CA . LEU A 1 92 ? -15.454 2.926 -2.639 1.00 94.62 92 LEU A CA 1
ATOM 733 C C . LEU A 1 92 ? -15.773 2.391 -1.237 1.00 94.62 92 LEU A C 1
ATOM 735 O O . LEU A 1 92 ? -16.410 3.102 -0.456 1.00 94.62 92 LEU A O 1
ATOM 739 N N . VAL A 1 93 ? -15.339 1.168 -0.911 1.00 95.50 93 VAL A N 1
ATOM 740 C CA . VAL A 1 93 ? -15.500 0.583 0.434 1.00 95.50 93 VAL A CA 1
ATOM 741 C C . VAL A 1 93 ? -14.340 0.910 1.380 1.00 95.50 93 VAL A C 1
ATOM 743 O O . VAL A 1 93 ? -14.429 0.609 2.569 1.00 95.50 93 VAL A O 1
ATOM 746 N N . SER A 1 94 ? -13.272 1.547 0.884 1.00 94.88 94 SER A N 1
ATOM 747 C CA . SER A 1 94 ? -12.168 2.036 1.717 1.00 94.88 94 SER A CA 1
ATOM 748 C C . SER A 1 94 ? -12.656 3.070 2.735 1.00 94.88 94 SER A C 1
ATOM 750 O O . SER A 1 94 ? -13.581 3.848 2.481 1.00 94.88 94 SER A O 1
ATOM 752 N N . THR A 1 95 ? -11.978 3.129 3.884 1.00 95.19 95 THR A N 1
ATOM 753 C CA . THR A 1 95 ? -12.219 4.143 4.916 1.00 95.19 95 THR A CA 1
ATOM 754 C C . THR A 1 95 ? -12.171 5.546 4.314 1.00 95.19 95 THR A C 1
ATOM 756 O O . THR A 1 95 ? -11.194 5.930 3.668 1.00 95.19 95 THR A O 1
ATOM 759 N N . ARG A 1 96 ? -13.227 6.329 4.543 1.00 96.06 96 ARG A N 1
ATOM 760 C CA . ARG A 1 96 ? -13.291 7.726 4.105 1.00 96.06 96 ARG A CA 1
ATOM 761 C C . ARG A 1 96 ? -12.467 8.612 5.031 1.00 96.06 96 ARG A C 1
ATOM 763 O O . ARG A 1 96 ? -12.462 8.415 6.245 1.00 96.06 96 ARG A O 1
ATOM 770 N N . TRP A 1 97 ? -11.817 9.613 4.458 1.00 95.19 97 TRP A N 1
ATOM 771 C CA . TRP A 1 97 ? -11.066 10.623 5.184 1.00 95.19 97 TRP A CA 1
ATOM 772 C C . TRP A 1 97 ? -11.485 12.011 4.719 1.00 95.19 97 TRP A C 1
ATOM 774 O O . TRP A 1 97 ? -11.383 12.353 3.540 1.00 95.19 97 TRP A O 1
ATOM 784 N N . LYS A 1 98 ? -11.983 12.808 5.662 1.00 93.00 98 LYS A N 1
ATOM 785 C CA . LYS A 1 98 ? -12.372 14.179 5.367 1.00 93.00 98 LYS A CA 1
ATOM 786 C C . LYS A 1 98 ? -11.128 15.071 5.277 1.00 93.00 98 LYS A C 1
ATOM 788 O O . LYS A 1 98 ? -10.243 14.920 6.119 1.00 93.00 98 LYS A O 1
ATOM 793 N N . PRO A 1 99 ? -11.072 16.028 4.335 1.00 84.25 99 PRO A N 1
ATOM 794 C CA . PRO A 1 99 ? -9.922 16.923 4.191 1.00 84.25 99 PRO A CA 1
ATOM 795 C C . PRO A 1 99 ? -9.655 17.821 5.412 1.00 84.25 99 PRO A C 1
ATOM 797 O O . PRO A 1 99 ? -8.544 18.315 5.570 1.00 84.25 99 PRO A O 1
ATOM 800 N N . ASP A 1 100 ? -10.667 18.060 6.254 1.00 90.50 100 ASP A N 1
ATOM 801 C CA . ASP A 1 100 ? -10.582 18.875 7.473 1.00 90.50 100 ASP A CA 1
ATOM 802 C C . ASP A 1 100 ? -10.087 18.087 8.700 1.00 90.50 100 ASP A C 1
ATOM 804 O O . ASP A 1 100 ? -9.734 18.679 9.723 1.00 90.50 100 ASP A O 1
ATOM 808 N N . ALA A 1 101 ? -10.031 16.756 8.619 1.00 93.75 101 ALA A N 1
ATOM 809 C CA . ALA A 1 101 ? -9.498 15.933 9.691 1.00 93.75 101 ALA A CA 1
ATOM 810 C C . ALA A 1 101 ? -7.966 16.025 9.729 1.00 93.75 101 ALA A C 1
ATOM 812 O O . ALA A 1 101 ? -7.289 15.881 8.716 1.00 93.75 101 ALA A O 1
ATOM 813 N N . GLN A 1 102 ? -7.411 16.193 10.930 1.00 92.56 102 GLN A N 1
ATOM 814 C CA . GLN A 1 102 ? -5.991 16.501 11.127 1.00 92.56 102 GLN A CA 1
ATOM 815 C C . GLN A 1 102 ? -5.022 15.471 10.521 1.00 92.56 102 GLN A C 1
ATOM 817 O O . GLN A 1 102 ? -3.939 15.845 10.084 1.00 92.56 102 GLN A O 1
ATOM 822 N N . ASN A 1 103 ? -5.381 14.182 10.515 1.00 94.44 103 ASN A N 1
ATOM 823 C CA . ASN A 1 103 ? -4.538 13.110 9.986 1.00 94.44 103 ASN A CA 1
ATOM 824 C C . ASN A 1 103 ? -5.377 12.066 9.231 1.00 94.44 103 ASN A C 1
ATOM 826 O O . ASN A 1 103 ? -6.482 11.751 9.688 1.00 94.44 103 ASN A O 1
ATOM 830 N N . PRO A 1 104 ? -4.857 11.485 8.131 1.00 95.25 104 PRO A N 1
ATOM 831 C CA . PRO A 1 104 ? -5.492 10.352 7.469 1.00 95.25 104 PRO A CA 1
ATOM 832 C C . PRO A 1 104 ? -5.477 9.097 8.359 1.00 95.25 104 PRO A C 1
ATOM 834 O O . PRO A 1 104 ? -4.559 8.941 9.172 1.00 95.25 104 PRO A O 1
ATOM 837 N N . PRO A 1 105 ? -6.443 8.168 8.188 1.00 95.94 105 PRO A N 1
ATOM 838 C CA . PRO A 1 105 ? -6.480 6.899 8.921 1.00 95.94 105 PRO A CA 1
ATOM 839 C C . PRO A 1 105 ? -5.174 6.107 8.809 1.00 95.94 105 PRO A C 1
ATOM 841 O O . PRO A 1 105 ? -4.704 5.516 9.780 1.00 95.94 105 PRO A O 1
ATOM 844 N N . VAL A 1 106 ? -4.555 6.150 7.627 1.00 96.69 106 VAL A N 1
ATOM 845 C CA . VAL A 1 106 ? -3.230 5.589 7.367 1.00 96.69 106 VAL A CA 1
ATOM 846 C C . VAL A 1 106 ? -2.244 6.738 7.207 1.00 96.69 106 VAL A C 1
ATOM 848 O O . VAL A 1 106 ? -2.336 7.518 6.262 1.00 96.69 106 VAL A O 1
ATOM 851 N N . SER A 1 107 ? -1.276 6.840 8.119 1.00 96.81 107 SER A N 1
ATOM 852 C CA . SER A 1 107 ? -0.189 7.820 8.002 1.00 96.81 107 SER A CA 1
ATOM 853 C C . SER A 1 107 ? 0.771 7.463 6.862 1.00 96.81 107 SER A C 1
ATOM 855 O O . SER A 1 107 ? 0.939 6.287 6.536 1.00 96.81 107 SER A O 1
ATOM 857 N N . ALA A 1 108 ? 1.487 8.453 6.318 1.00 97.00 108 ALA A N 1
ATOM 858 C CA . ALA A 1 108 ? 2.498 8.228 5.277 1.00 97.00 108 ALA A CA 1
ATOM 859 C C . ALA A 1 108 ? 3.524 7.154 5.689 1.00 97.00 108 ALA A C 1
ATOM 861 O O . ALA A 1 108 ? 3.796 6.212 4.949 1.00 97.00 108 ALA A O 1
ATOM 862 N N . ARG A 1 109 ? 4.029 7.227 6.930 1.00 96.56 109 ARG A N 1
ATOM 863 C CA . ARG A 1 109 ? 4.973 6.240 7.479 1.00 96.56 109 ARG A CA 1
ATOM 864 C C . ARG A 1 109 ? 4.387 4.826 7.508 1.00 96.56 109 ARG A C 1
ATOM 866 O O . ARG A 1 109 ? 5.104 3.863 7.238 1.00 96.56 109 ARG A O 1
ATOM 873 N N . ARG A 1 110 ? 3.099 4.689 7.842 1.00 96.25 110 ARG A N 1
ATOM 874 C CA . ARG A 1 110 ? 2.399 3.397 7.840 1.00 96.25 110 ARG A CA 1
ATOM 875 C C . ARG A 1 110 ? 2.212 2.877 6.414 1.00 96.25 110 ARG A C 1
ATOM 877 O O . ARG A 1 110 ? 2.509 1.709 6.185 1.00 96.25 110 ARG A O 1
ATOM 884 N N . ALA A 1 111 ? 1.822 3.732 5.469 1.00 97.44 111 ALA A N 1
ATOM 885 C CA . ALA A 1 111 ? 1.694 3.373 4.057 1.00 97.44 111 ALA A CA 1
ATOM 886 C C . ALA A 1 111 ? 3.022 2.867 3.467 1.00 97.44 111 ALA A C 1
ATOM 888 O O . ALA A 1 111 ? 3.047 1.811 2.841 1.00 97.44 111 ALA A O 1
ATOM 889 N N . ILE A 1 112 ? 4.140 3.544 3.753 1.00 96.19 112 ILE A N 1
ATOM 890 C CA . ILE A 1 112 ? 5.486 3.115 3.330 1.00 96.19 112 ILE A CA 1
ATOM 891 C C . ILE A 1 112 ? 5.833 1.739 3.913 1.00 96.19 112 ILE A C 1
ATOM 893 O O . ILE A 1 112 ? 6.313 0.858 3.203 1.00 96.19 112 ILE A O 1
ATOM 897 N N . ALA A 1 113 ? 5.559 1.516 5.202 1.00 94.38 113 ALA A N 1
ATOM 898 C CA . ALA A 1 113 ? 5.817 0.226 5.841 1.00 94.38 113 ALA A CA 1
ATOM 899 C C . ALA A 1 113 ? 4.970 -0.915 5.243 1.00 94.38 113 ALA A C 1
ATOM 901 O O . ALA A 1 113 ? 5.465 -2.037 5.108 1.00 94.38 113 ALA A O 1
ATOM 902 N N . ILE A 1 114 ? 3.713 -0.635 4.880 1.00 95.25 114 ILE A N 1
ATOM 903 C CA . ILE A 1 114 ? 2.821 -1.572 4.183 1.00 95.25 114 ILE A CA 1
ATOM 904 C C . ILE A 1 114 ? 3.376 -1.886 2.791 1.00 95.25 114 ILE A C 1
ATOM 906 O O . ILE A 1 114 ? 3.544 -3.059 2.460 1.00 95.25 114 ILE A O 1
ATOM 910 N N . ALA A 1 115 ? 3.739 -0.863 2.015 1.00 95.25 115 ALA A N 1
ATOM 911 C CA . ALA A 1 115 ? 4.296 -1.011 0.673 1.00 95.25 115 ALA A CA 1
ATOM 912 C C . ALA A 1 115 ? 5.602 -1.830 0.665 1.00 95.25 115 ALA A C 1
ATOM 914 O O . ALA A 1 115 ? 5.705 -2.822 -0.058 1.00 95.25 115 ALA A O 1
ATOM 915 N N . ASN A 1 116 ? 6.547 -1.514 1.557 1.00 92.56 116 ASN A N 1
ATOM 916 C CA . ASN A 1 116 ? 7.811 -2.249 1.715 1.00 92.56 116 ASN A CA 1
ATOM 917 C C . ASN A 1 116 ? 7.620 -3.716 2.116 1.00 92.56 116 ASN A C 1
ATOM 919 O O . ASN A 1 116 ? 8.475 -4.563 1.860 1.00 92.56 116 ASN A O 1
ATOM 923 N N . ARG A 1 117 ? 6.512 -4.042 2.784 1.00 91.06 117 ARG A N 1
ATOM 924 C CA . ARG A 1 117 ? 6.170 -5.427 3.107 1.00 91.06 117 ARG A CA 1
ATOM 925 C C . ARG A 1 117 ? 5.479 -6.118 1.933 1.00 91.06 117 ARG A C 1
ATOM 927 O O . ARG A 1 117 ? 5.746 -7.290 1.690 1.00 91.06 117 ARG A O 1
ATOM 934 N N . ALA A 1 118 ? 4.624 -5.401 1.210 1.00 91.94 118 ALA A N 1
ATOM 935 C CA . ALA A 1 118 ? 3.891 -5.920 0.065 1.00 91.94 118 ALA A CA 1
ATOM 936 C C . ALA A 1 118 ? 4.829 -6.286 -1.087 1.00 91.94 118 ALA A C 1
ATOM 938 O O . ALA A 1 118 ? 4.686 -7.367 -1.653 1.00 91.94 118 ALA A O 1
ATOM 939 N N . ILE A 1 119 ? 5.849 -5.471 -1.364 1.00 88.94 119 ILE A N 1
ATOM 940 C CA . ILE A 1 119 ? 6.812 -5.760 -2.436 1.00 88.94 119 ILE A CA 1
ATOM 941 C C . ILE A 1 119 ? 7.570 -7.074 -2.193 1.00 88.94 119 ILE A C 1
ATOM 943 O O . ILE A 1 119 ? 7.772 -7.844 -3.122 1.00 88.94 119 ILE A O 1
ATOM 947 N N . ARG A 1 120 ? 7.862 -7.418 -0.928 1.00 85.06 120 ARG A N 1
ATOM 948 C CA . ARG A 1 120 ? 8.489 -8.703 -0.554 1.00 85.06 120 ARG A CA 1
ATOM 949 C C . ARG A 1 120 ? 7.629 -9.924 -0.863 1.00 85.06 120 ARG A C 1
ATOM 951 O O . ARG A 1 120 ? 8.153 -11.028 -0.941 1.00 85.06 120 ARG A O 1
ATOM 958 N N . SER A 1 121 ? 6.314 -9.743 -0.979 1.00 80.88 121 SER A N 1
ATOM 959 C CA . SER A 1 121 ? 5.390 -10.821 -1.344 1.00 80.88 121 SER A CA 1
ATOM 960 C C . SER A 1 121 ? 5.284 -11.032 -2.856 1.00 80.88 121 SER A C 1
ATOM 962 O O . SER A 1 121 ? 4.771 -12.060 -3.295 1.00 80.88 121 SER A O 1
ATOM 964 N N . VAL A 1 122 ? 5.794 -10.093 -3.659 1.00 77.81 122 VAL A N 1
ATOM 965 C CA . VAL A 1 122 ? 5.831 -10.203 -5.116 1.00 77.81 122 VAL A CA 1
ATOM 966 C C . VAL A 1 122 ? 7.073 -11.012 -5.489 1.00 77.81 122 VAL A C 1
ATOM 968 O O . VAL A 1 122 ? 8.157 -10.467 -5.648 1.00 77.81 122 VAL A O 1
ATOM 971 N N . GLY A 1 123 ? 6.923 -12.335 -5.590 1.00 64.62 123 GLY A N 1
ATOM 972 C CA . GLY A 1 123 ? 8.033 -13.302 -5.661 1.00 64.62 123 GLY A CA 1
ATOM 973 C C . GLY A 1 123 ? 9.024 -13.186 -6.831 1.00 64.62 123 GLY A C 1
ATOM 974 O O . GLY A 1 123 ? 9.952 -13.983 -6.885 1.00 64.62 123 GLY A O 1
ATOM 975 N N . ASN A 1 124 ? 8.858 -12.217 -7.736 1.00 67.00 124 ASN A N 1
ATOM 976 C CA . ASN A 1 124 ? 9.727 -12.003 -8.901 1.00 67.00 124 ASN A CA 1
ATOM 977 C C . ASN A 1 124 ? 10.588 -10.733 -8.810 1.00 67.00 124 ASN A C 1
ATOM 979 O O . ASN A 1 124 ? 11.331 -10.443 -9.742 1.00 67.00 124 ASN A O 1
ATOM 983 N N . ILE A 1 125 ? 10.466 -9.956 -7.735 1.00 70.62 125 ILE A N 1
ATOM 984 C CA . ILE A 1 125 ? 11.212 -8.710 -7.546 1.00 70.62 125 ILE A CA 1
ATOM 985 C C . ILE A 1 125 ? 12.155 -8.924 -6.372 1.00 70.62 125 ILE A C 1
ATOM 987 O O . ILE A 1 125 ? 11.690 -9.345 -5.313 1.00 70.62 125 ILE A O 1
ATOM 991 N N . ASP A 1 126 ? 13.451 -8.639 -6.540 1.00 74.81 126 ASP A N 1
ATOM 992 C CA . ASP A 1 126 ? 14.382 -8.628 -5.411 1.00 74.81 126 ASP A CA 1
ATOM 993 C C . ASP A 1 126 ? 14.051 -7.431 -4.504 1.00 74.81 126 ASP A C 1
ATOM 995 O O . ASP A 1 126 ? 14.330 -6.282 -4.859 1.00 74.81 126 ASP A O 1
ATOM 999 N N . PRO A 1 127 ? 13.450 -7.652 -3.322 1.00 70.44 127 PRO A N 1
ATOM 1000 C CA . PRO A 1 127 ? 13.032 -6.560 -2.459 1.00 70.44 127 PRO A CA 1
ATOM 1001 C C . PRO A 1 127 ? 14.225 -5.860 -1.804 1.00 70.44 127 PRO A C 1
ATOM 1003 O O . PRO A 1 127 ? 14.049 -4.778 -1.251 1.00 70.44 127 PRO A O 1
ATOM 1006 N N . LEU A 1 128 ? 15.405 -6.494 -1.790 1.00 70.00 128 LEU A N 1
ATOM 1007 C CA . LEU A 1 128 ? 16.620 -5.934 -1.199 1.00 70.00 128 LEU A CA 1
ATOM 1008 C C . LEU A 1 128 ? 17.221 -4.830 -2.067 1.00 70.00 128 LEU A C 1
ATOM 1010 O O . LEU A 1 128 ? 17.945 -3.989 -1.544 1.00 70.00 128 LEU A O 1
ATOM 1014 N N . GLY A 1 129 ? 16.884 -4.812 -3.357 1.00 80.25 129 GLY A N 1
ATOM 1015 C CA . GLY A 1 129 ? 17.288 -3.770 -4.287 1.00 80.25 129 GLY A CA 1
ATOM 1016 C C . GLY A 1 129 ? 16.337 -2.580 -4.344 1.00 80.25 129 GLY A C 1
ATOM 1017 O O . GLY A 1 129 ? 16.579 -1.713 -5.164 1.00 80.25 129 GLY A O 1
ATOM 1018 N N . MET A 1 130 ? 15.267 -2.522 -3.540 1.00 85.88 130 MET A N 1
ATOM 1019 C CA . MET A 1 130 ? 14.261 -1.453 -3.628 1.00 85.88 130 MET A CA 1
ATOM 1020 C C . MET A 1 130 ? 14.387 -0.438 -2.489 1.00 85.88 130 MET A C 1
ATOM 1022 O O . MET A 1 130 ? 14.319 -0.794 -1.310 1.00 85.88 130 MET A O 1
ATOM 1026 N N . GLU A 1 131 ? 14.477 0.841 -2.838 1.00 89.31 131 GLU A N 1
ATOM 1027 C CA . GLU A 1 131 ? 14.506 1.981 -1.929 1.00 89.31 131 GLU A CA 1
ATOM 1028 C C . GLU A 1 131 ? 13.255 2.845 -2.064 1.00 89.31 131 GLU A C 1
ATOM 1030 O O . GLU A 1 131 ? 12.639 2.970 -3.118 1.00 89.31 131 GLU A O 1
ATOM 1035 N N . PHE A 1 132 ? 12.847 3.457 -0.957 1.00 92.38 132 PHE A N 1
ATOM 1036 C CA . PHE A 1 132 ? 11.732 4.392 -0.962 1.00 92.38 132 PHE A CA 1
ATOM 1037 C C . PHE A 1 132 ? 12.121 5.690 -1.681 1.00 92.38 132 PHE A C 1
ATOM 1039 O O . PHE A 1 132 ? 13.052 6.365 -1.246 1.00 92.38 132 PHE A O 1
ATOM 1046 N N . ARG A 1 133 ? 11.348 6.083 -2.703 1.00 91.75 133 ARG A N 1
ATOM 1047 C CA . ARG A 1 133 ? 11.469 7.399 -3.346 1.00 91.75 133 ARG A CA 1
ATOM 1048 C C . ARG A 1 133 ? 10.511 8.419 -2.739 1.00 91.75 133 ARG A C 1
ATOM 1050 O O . ARG A 1 133 ? 10.928 9.475 -2.275 1.00 91.75 133 ARG A O 1
ATOM 1057 N N . ASN A 1 134 ? 9.208 8.151 -2.826 1.00 94.50 134 ASN A N 1
ATOM 1058 C CA . ASN A 1 134 ? 8.169 9.126 -2.488 1.00 94.50 134 ASN A CA 1
ATOM 1059 C C . ASN A 1 134 ? 6.860 8.446 -2.058 1.00 94.50 134 ASN A C 1
ATOM 1061 O O . ASN A 1 134 ? 6.570 7.320 -2.461 1.00 94.50 134 ASN A O 1
ATOM 1065 N N . ALA A 1 135 ? 6.048 9.149 -1.269 1.00 96.62 135 ALA A N 1
ATOM 1066 C CA . ALA A 1 135 ? 4.669 8.794 -0.963 1.00 96.62 135 ALA A CA 1
ATOM 1067 C C . ALA A 1 135 ? 3.752 9.984 -1.272 1.00 96.62 135 ALA A C 1
ATOM 1069 O O . ALA A 1 135 ? 3.887 11.055 -0.684 1.00 96.62 135 ALA A O 1
ATOM 1070 N N . GLU A 1 136 ? 2.794 9.779 -2.168 1.00 96.56 136 GLU A N 1
ATOM 1071 C CA . GLU A 1 136 ? 1.810 10.779 -2.576 1.00 96.56 136 GLU A CA 1
ATOM 1072 C C . GLU A 1 136 ? 0.429 10.406 -2.035 1.00 96.56 136 GLU A C 1
ATOM 1074 O O . GLU A 1 136 ? -0.013 9.265 -2.178 1.00 96.56 136 GLU A O 1
ATOM 1079 N N . LEU A 1 137 ? -0.264 11.366 -1.425 1.00 96.88 137 LEU A N 1
ATOM 1080 C CA . LEU A 1 137 ? -1.652 11.207 -1.005 1.00 96.88 137 LEU A CA 1
ATOM 1081 C C . LEU A 1 137 ? -2.567 11.735 -2.109 1.00 96.88 137 LEU A C 1
ATOM 1083 O O . LEU A 1 137 ? -2.612 12.939 -2.350 1.00 96.88 137 LEU A O 1
ATOM 1087 N N . THR A 1 138 ? -3.301 10.845 -2.771 1.00 96.50 138 THR A N 1
ATOM 1088 C CA . THR A 1 138 ? -4.139 11.197 -3.920 1.00 96.50 138 THR A CA 1
ATOM 1089 C C . THR A 1 138 ? -5.618 11.084 -3.557 1.00 96.50 138 THR A C 1
ATOM 1091 O O . THR A 1 138 ? -6.063 10.116 -2.932 1.00 96.50 138 THR A O 1
ATOM 1094 N N . ARG A 1 139 ? -6.397 12.088 -3.966 1.00 96.06 139 ARG A N 1
ATOM 1095 C CA . ARG A 1 139 ? -7.857 12.089 -3.847 1.00 96.06 139 ARG A CA 1
ATOM 1096 C C . ARG A 1 139 ? -8.466 11.369 -5.047 1.00 96.06 139 ARG A C 1
ATOM 1098 O O . ARG A 1 139 ? -8.101 11.671 -6.178 1.00 96.06 139 ARG A O 1
ATOM 1105 N N . TYR A 1 140 ? -9.404 10.459 -4.798 1.00 94.00 140 TYR A N 1
ATOM 1106 C CA . TYR A 1 140 ? -10.204 9.837 -5.853 1.00 94.00 140 TYR A CA 1
ATOM 1107 C C . TYR A 1 140 ? -11.478 10.650 -6.115 1.00 94.00 140 TYR A C 1
ATOM 1109 O O . TYR A 1 140 ? -11.553 11.392 -7.087 1.00 94.00 140 TYR A O 1
ATOM 1117 N N . GLU A 1 141 ? -12.452 10.572 -5.205 1.00 93.00 141 GLU A N 1
ATOM 1118 C CA . GLU A 1 141 ? -13.746 11.259 -5.285 1.00 93.00 141 GLU A CA 1
ATOM 1119 C C . GLU A 1 141 ? -14.234 11.592 -3.868 1.00 93.00 141 GLU A C 1
ATOM 1121 O O . GLU A 1 141 ? -14.130 10.766 -2.960 1.00 93.00 141 GLU A O 1
ATOM 1126 N N . GLY A 1 142 ? -14.791 12.789 -3.651 1.00 92.94 142 GLY A N 1
ATOM 1127 C CA . GLY A 1 142 ? -15.350 13.164 -2.345 1.00 92.94 142 GLY A CA 1
ATOM 1128 C C . GLY A 1 142 ? -14.331 13.027 -1.205 1.00 92.94 142 GLY A C 1
ATOM 1129 O O . GLY A 1 142 ? -13.257 13.618 -1.275 1.00 92.94 142 GLY A O 1
ATOM 1130 N N . ASP A 1 143 ? -14.662 12.246 -0.180 1.00 95.94 143 ASP A N 1
ATOM 1131 C CA . ASP A 1 143 ? -13.798 11.975 0.981 1.00 95.94 143 ASP A CA 1
ATOM 1132 C C . ASP A 1 143 ? -13.009 10.660 0.832 1.00 95.94 143 ASP A C 1
ATOM 1134 O O . ASP A 1 143 ? -12.644 10.022 1.819 1.00 95.94 143 ASP A O 1
ATOM 1138 N N . ILE A 1 144 ? -12.788 10.191 -0.399 1.00 96.00 144 ILE A N 1
ATOM 1139 C CA . ILE A 1 144 ? -12.065 8.946 -0.681 1.00 96.00 144 ILE A CA 1
ATOM 1140 C C . ILE A 1 144 ? -10.645 9.277 -1.124 1.00 96.00 144 ILE A C 1
ATOM 1142 O O . ILE A 1 144 ? -10.421 10.001 -2.098 1.00 96.00 144 ILE A O 1
ATOM 1146 N N . TRP A 1 145 ? -9.687 8.701 -0.405 1.00 97.19 145 TRP A N 1
ATOM 1147 C CA . TRP A 1 145 ? -8.263 8.958 -0.559 1.00 97.19 145 TRP A CA 1
ATOM 1148 C C . TRP A 1 145 ? -7.482 7.652 -0.544 1.00 97.19 145 TRP A C 1
ATOM 1150 O O . TRP A 1 145 ? -7.916 6.662 0.046 1.00 97.19 145 TRP A O 1
ATOM 1160 N N . TYR A 1 146 ? -6.309 7.666 -1.159 1.00 97.69 146 TYR A N 1
ATOM 1161 C CA . TYR A 1 146 ? -5.364 6.558 -1.132 1.00 97.69 146 TYR A CA 1
ATOM 1162 C C . TYR A 1 146 ? -3.933 7.090 -1.205 1.00 97.69 146 TYR A C 1
ATOM 1164 O O . TYR A 1 146 ? -3.679 8.182 -1.715 1.00 97.69 146 TYR A O 1
ATOM 1172 N N . TRP A 1 147 ? -2.990 6.308 -0.697 1.00 98.06 147 TRP A N 1
ATOM 1173 C CA . TRP A 1 147 ? -1.568 6.576 -0.860 1.00 98.06 147 TRP A CA 1
ATOM 1174 C C . TRP A 1 147 ? -1.042 5.892 -2.118 1.00 98.06 147 TRP A C 1
ATOM 1176 O O . TRP A 1 147 ? -1.357 4.732 -2.373 1.00 98.06 147 TRP A O 1
ATOM 1186 N N . THR A 1 148 ? -0.189 6.583 -2.864 1.00 97.50 148 THR A N 1
ATOM 1187 C CA . THR A 1 148 ? 0.697 5.987 -3.866 1.00 97.50 148 THR A CA 1
ATOM 1188 C C . THR A 1 148 ? 2.119 6.036 -3.323 1.00 97.50 148 THR A C 1
ATOM 1190 O O . THR A 1 148 ? 2.667 7.116 -3.121 1.00 97.50 148 THR A O 1
ATOM 1193 N N . VAL A 1 149 ? 2.718 4.878 -3.065 1.00 96.81 149 VAL A N 1
ATOM 1194 C CA . VAL A 1 149 ? 4.113 4.761 -2.630 1.00 96.81 149 VAL A CA 1
ATOM 1195 C C . VAL A 1 149 ? 4.955 4.342 -3.823 1.00 96.81 149 VAL A C 1
ATOM 1197 O O . VAL A 1 149 ? 4.661 3.334 -4.457 1.00 96.81 149 VAL A O 1
ATOM 1200 N N . PHE A 1 150 ? 5.993 5.110 -4.123 1.00 93.50 150 PHE A N 1
ATOM 1201 C CA . PHE A 1 150 ? 6.943 4.830 -5.190 1.00 93.50 150 PHE A CA 1
ATOM 1202 C C . PHE A 1 150 ? 8.233 4.281 -4.587 1.00 93.50 150 PHE A C 1
ATOM 1204 O O . PHE A 1 150 ? 8.849 4.940 -3.742 1.00 93.50 150 PHE A O 1
ATOM 1211 N N . LEU A 1 151 ? 8.615 3.080 -5.016 1.00 92.44 151 LEU A N 1
ATOM 1212 C CA . LEU A 1 151 ? 9.906 2.468 -4.704 1.00 92.44 151 LEU A CA 1
ATOM 1213 C C . LEU A 1 151 ? 10.771 2.416 -5.966 1.00 92.44 151 LEU A C 1
ATOM 1215 O O . LEU A 1 151 ? 10.242 2.077 -7.020 1.00 92.44 151 LEU A O 1
ATOM 1219 N N . ASP A 1 152 ? 12.063 2.692 -5.850 1.00 89.06 152 ASP A N 1
ATOM 1220 C CA . ASP A 1 152 ? 13.033 2.689 -6.951 1.00 89.06 152 ASP A CA 1
ATOM 1221 C C . ASP A 1 152 ? 14.151 1.678 -6.677 1.00 89.06 152 ASP A C 1
ATOM 1223 O O . ASP A 1 152 ? 14.304 1.222 -5.548 1.00 89.06 152 ASP A O 1
ATOM 1227 N N . GLU A 1 153 ? 14.946 1.323 -7.687 1.00 84.94 153 GLU A N 1
ATOM 1228 C CA . GLU A 1 153 ? 16.150 0.517 -7.458 1.00 84.94 153 GLU A CA 1
ATOM 1229 C C . GLU A 1 153 ? 17.210 1.318 -6.680 1.00 84.94 153 GLU A C 1
ATOM 1231 O O . GLU A 1 153 ? 17.502 2.469 -7.005 1.00 84.94 153 GLU A O 1
ATOM 1236 N N . ALA A 1 154 ? 17.818 0.693 -5.673 1.00 78.81 154 ALA A N 1
ATOM 1237 C CA . ALA A 1 154 ? 18.938 1.223 -4.909 1.00 78.81 154 ALA A CA 1
ATOM 1238 C C . ALA A 1 154 ? 20.134 1.460 -5.847 1.00 78.81 154 ALA A C 1
ATOM 1240 O O . ALA A 1 154 ? 20.810 0.512 -6.239 1.00 78.81 154 ALA A O 1
ATOM 1241 N N . ALA A 1 155 ? 20.350 2.720 -6.238 1.00 62.47 155 ALA A N 1
ATOM 1242 C CA . ALA A 1 155 ? 21.524 3.261 -6.931 1.00 62.47 155 ALA A CA 1
ATOM 1243 C C . ALA A 1 155 ? 22.289 2.261 -7.832 1.00 62.47 155 ALA A C 1
ATOM 1245 O O . ALA A 1 155 ? 23.390 1.815 -7.506 1.00 62.47 155 ALA A O 1
ATOM 1246 N N . GLY A 1 156 ? 21.713 1.947 -8.996 1.00 56.09 156 GLY A N 1
ATOM 1247 C CA . GLY A 1 156 ? 22.366 1.143 -10.040 1.00 56.09 156 GLY A CA 1
ATOM 1248 C C . GLY A 1 156 ? 21.897 1.426 -11.473 1.00 56.09 156 GLY A C 1
ATOM 1249 O O . GLY A 1 156 ? 22.612 1.098 -12.415 1.00 56.09 156 GLY A O 1
ATOM 1250 N N . SER A 1 157 ? 20.746 2.079 -11.650 1.00 54.38 157 SER A N 1
ATOM 1251 C CA . SER A 1 157 ? 20.129 2.353 -12.955 1.00 54.38 157 SER A CA 1
ATOM 1252 C C . SER A 1 157 ? 19.646 3.808 -13.047 1.00 54.38 157 SER A C 1
ATOM 1254 O O . SER A 1 157 ? 18.481 4.098 -13.302 1.00 54.38 157 SER A O 1
ATOM 1256 N N . ASN A 1 158 ? 20.560 4.759 -12.829 1.00 50.84 158 ASN A N 1
ATOM 1257 C CA . ASN A 1 158 ? 20.320 6.174 -13.129 1.00 50.84 158 ASN A CA 1
ATOM 1258 C C . ASN A 1 158 ? 20.378 6.406 -14.650 1.00 50.84 158 ASN A C 1
ATOM 1260 O O . ASN A 1 158 ? 21.249 7.128 -15.127 1.00 50.84 158 ASN A O 1
ATOM 1264 N N . ASP A 1 159 ? 19.479 5.784 -15.415 1.00 57.56 159 ASP A N 1
ATOM 1265 C CA . ASP A 1 159 ? 19.224 6.241 -16.781 1.00 57.56 159 ASP A CA 1
ATOM 1266 C C . ASP A 1 159 ? 18.439 7.554 -16.682 1.00 57.56 159 ASP A C 1
ATOM 1268 O O . ASP A 1 159 ? 17.287 7.615 -16.247 1.00 57.56 159 ASP A O 1
ATOM 1272 N N . GLU A 1 160 ? 19.143 8.632 -17.006 1.00 55.50 160 GLU A N 1
ATOM 1273 C CA . GLU A 1 160 ? 18.753 10.028 -16.863 1.00 55.50 160 GLU A CA 1
ATOM 1274 C C . GLU A 1 160 ? 17.380 10.316 -17.506 1.00 55.50 160 GLU A C 1
ATOM 1276 O O . GLU A 1 160 ? 17.258 10.511 -18.713 1.00 55.50 160 GLU A O 1
ATOM 1281 N N . GLY A 1 161 ? 16.320 10.379 -16.692 1.00 59.62 161 GLY A N 1
ATOM 1282 C CA . GLY A 1 161 ? 15.067 11.059 -17.051 1.00 59.62 161 GLY A CA 1
ATOM 1283 C C . GLY A 1 161 ? 13.805 10.202 -17.162 1.00 59.62 161 GLY A C 1
ATOM 1284 O O . GLY A 1 161 ? 12.712 10.770 -17.207 1.00 59.62 161 GLY A O 1
ATOM 1285 N N . PHE A 1 162 ? 13.893 8.870 -17.132 1.00 60.03 162 PHE A N 1
ATOM 1286 C CA . PHE A 1 162 ? 12.691 8.040 -17.018 1.00 60.03 162 PHE A CA 1
ATOM 1287 C C . PHE A 1 162 ? 12.356 7.813 -15.546 1.00 60.03 162 PHE A C 1
ATOM 1289 O O . PHE A 1 162 ? 13.192 7.356 -14.775 1.00 60.03 162 PHE A O 1
ATOM 1296 N N . GLN A 1 163 ? 11.116 8.123 -15.148 1.00 59.62 163 GLN A N 1
ATOM 1297 C CA . GLN A 1 163 ? 10.587 7.737 -13.839 1.00 59.62 163 GLN A CA 1
ATOM 1298 C C . GLN A 1 163 ? 10.445 6.211 -13.795 1.00 59.62 163 GLN A C 1
ATOM 1300 O O . GLN A 1 163 ? 9.349 5.686 -13.999 1.00 59.62 163 GLN A O 1
ATOM 1305 N N . SER A 1 164 ? 11.549 5.506 -13.562 1.00 70.12 164 SER A N 1
ATOM 1306 C CA . SER A 1 164 ? 11.546 4.102 -13.180 1.00 70.12 164 SER A CA 1
ATOM 1307 C C . SER A 1 164 ? 11.024 3.996 -11.750 1.00 70.12 164 SER A C 1
ATOM 1309 O O . SER A 1 164 ? 11.187 4.915 -10.948 1.00 70.12 164 SER A O 1
ATOM 1311 N N . GLY A 1 165 ? 10.282 2.942 -11.436 1.00 80.19 165 GLY A N 1
ATOM 1312 C CA . GLY A 1 165 ? 9.842 2.702 -10.068 1.00 80.19 165 GLY A CA 1
ATOM 1313 C C . GLY A 1 165 ? 8.789 1.611 -9.960 1.00 80.19 165 GLY A C 1
ATOM 1314 O O . GLY A 1 165 ? 8.457 0.931 -10.926 1.00 80.19 165 GLY A O 1
ATOM 1315 N N . TYR A 1 166 ? 8.246 1.456 -8.762 1.00 90.06 166 TYR A N 1
ATOM 1316 C CA . TYR A 1 166 ? 7.198 0.507 -8.416 1.00 90.06 166 TYR A CA 1
ATOM 1317 C C . TYR A 1 166 ? 6.097 1.252 -7.670 1.00 90.06 166 TYR A C 1
ATOM 1319 O O . TYR A 1 166 ? 6.190 1.418 -6.450 1.00 90.06 166 TYR A O 1
ATOM 1327 N N . PRO A 1 167 ? 5.061 1.741 -8.374 1.00 93.81 167 PRO A N 1
ATOM 1328 C CA . PRO A 1 167 ? 3.920 2.361 -7.737 1.00 93.81 167 PRO A CA 1
ATOM 1329 C C . PRO A 1 167 ? 3.145 1.276 -7.004 1.00 93.81 167 PRO A C 1
ATOM 1331 O O . PRO A 1 167 ? 2.678 0.313 -7.606 1.00 93.81 167 PRO A O 1
ATOM 1334 N N . ILE A 1 168 ? 2.989 1.445 -5.702 1.00 95.81 168 ILE A N 1
ATOM 1335 C CA . ILE A 1 168 ? 2.161 0.604 -4.848 1.00 95.81 168 ILE A CA 1
ATOM 1336 C C . ILE A 1 168 ? 1.035 1.483 -4.320 1.00 95.81 168 ILE A C 1
ATOM 1338 O O . ILE A 1 168 ? 1.287 2.532 -3.727 1.00 95.81 168 ILE A O 1
ATOM 1342 N N . ILE A 1 169 ? -0.210 1.061 -4.529 1.00 97.38 169 ILE A N 1
ATOM 1343 C CA . ILE A 1 169 ? -1.377 1.785 -4.020 1.00 97.38 169 ILE A CA 1
ATOM 1344 C C . ILE A 1 169 ? -1.750 1.200 -2.658 1.00 97.38 169 ILE A C 1
ATOM 1346 O O . ILE A 1 169 ? -1.923 -0.011 -2.533 1.00 97.38 169 ILE A O 1
ATOM 1350 N N . VAL A 1 170 ? -1.889 2.051 -1.644 1.00 97.81 170 VAL A N 1
ATOM 1351 C CA . VAL A 1 170 ? -2.315 1.674 -0.291 1.00 97.81 170 VAL A CA 1
ATOM 1352 C C . VAL A 1 170 ? -3.605 2.413 0.053 1.00 97.81 170 VAL A C 1
ATOM 1354 O O . VAL A 1 170 ? -3.655 3.643 0.042 1.00 97.81 170 VAL A O 1
ATOM 1357 N N . LEU A 1 171 ? -4.654 1.656 0.362 1.00 97.81 171 LEU A N 1
ATOM 1358 C CA . LEU A 1 171 ? -5.957 2.180 0.760 1.00 97.81 171 LEU A CA 1
ATOM 1359 C C . LEU A 1 171 ? -5.971 2.586 2.241 1.00 97.81 171 LEU A C 1
ATOM 1361 O O . LEU A 1 171 ? -5.115 2.184 3.031 1.00 97.81 171 LEU A O 1
ATOM 1365 N N . MET A 1 172 ? -6.966 3.383 2.636 1.00 97.50 172 MET A N 1
ATOM 1366 C CA . MET A 1 172 ? -7.095 3.893 4.012 1.00 97.50 172 MET A CA 1
ATOM 1367 C C . MET A 1 172 ? -7.541 2.829 5.027 1.00 97.50 172 MET A C 1
ATOM 1369 O O . MET A 1 172 ? -7.633 3.108 6.220 1.00 97.50 172 MET A O 1
ATOM 1373 N N . ASP A 1 173 ? -7.824 1.616 4.566 1.00 96.56 173 ASP A N 1
ATOM 1374 C CA . ASP A 1 173 ? -8.086 0.420 5.370 1.00 96.56 173 ASP A CA 1
ATOM 1375 C C . ASP A 1 173 ? -6.895 -0.562 5.374 1.00 96.56 173 ASP A C 1
ATOM 1377 O O . ASP A 1 173 ? -7.045 -1.727 5.733 1.00 96.56 173 ASP A O 1
ATOM 1381 N N . GLU A 1 174 ? -5.708 -0.087 4.978 1.00 96.81 174 GLU A N 1
ATOM 1382 C CA . GLU A 1 174 ? -4.446 -0.837 4.899 1.00 96.81 174 GLU A CA 1
ATOM 1383 C C . GLU A 1 174 ? -4.386 -1.936 3.821 1.00 96.81 174 GLU A C 1
ATOM 1385 O O . GLU A 1 174 ? -3.366 -2.627 3.714 1.00 96.81 174 GLU A O 1
ATOM 1390 N N . ARG A 1 175 ? -5.417 -2.086 2.977 1.00 96.50 175 ARG A N 1
ATOM 1391 C CA . ARG A 1 175 ? -5.331 -2.948 1.790 1.00 96.50 175 ARG A CA 1
ATOM 1392 C C . ARG A 1 175 ? -4.351 -2.368 0.775 1.00 96.50 175 ARG A C 1
ATOM 1394 O O . ARG A 1 175 ? -4.192 -1.152 0.663 1.00 96.50 175 ARG A O 1
ATOM 1401 N N . VAL A 1 176 ? -3.686 -3.244 0.027 1.00 96.50 176 VAL A N 1
ATOM 1402 C CA . VAL A 1 176 ? -2.594 -2.856 -0.874 1.00 96.50 176 VAL A CA 1
ATOM 1403 C C . VAL A 1 176 ? -2.770 -3.457 -2.262 1.00 96.50 176 VAL A C 1
ATOM 1405 O O . VAL A 1 176 ? -3.031 -4.647 -2.398 1.00 96.50 176 VAL A O 1
ATOM 1408 N N . ALA A 1 177 ? -2.588 -2.653 -3.305 1.00 95.62 177 ALA A N 1
ATOM 1409 C CA . ALA A 1 177 ? -2.445 -3.136 -4.671 1.00 95.62 177 ALA A CA 1
ATOM 1410 C C . ALA A 1 177 ? -0.987 -3.007 -5.108 1.00 95.62 177 ALA A C 1
ATOM 1412 O O . ALA A 1 177 ? -0.419 -1.913 -5.159 1.00 95.62 177 ALA A O 1
ATOM 1413 N N . VAL A 1 178 ? -0.390 -4.155 -5.415 1.00 94.38 178 VAL A N 1
ATOM 1414 C CA . VAL A 1 178 ? 0.981 -4.254 -5.916 1.00 94.38 178 VAL A CA 1
ATOM 1415 C C . VAL A 1 178 ? 0.998 -4.135 -7.440 1.00 94.38 178 VAL A C 1
ATOM 1417 O O . VAL A 1 178 ? 0.064 -4.604 -8.100 1.00 94.38 178 VAL A O 1
ATOM 1420 N N . PRO A 1 179 ? 2.040 -3.520 -8.017 1.00 92.56 179 PRO A N 1
ATOM 1421 C CA . PRO A 1 179 ? 2.151 -3.397 -9.457 1.00 92.56 179 PRO A CA 1
ATOM 1422 C C . PRO A 1 179 ? 2.348 -4.768 -10.104 1.00 92.56 179 PRO A C 1
ATOM 1424 O O . PRO A 1 179 ? 3.077 -5.619 -9.595 1.00 92.56 179 PRO A O 1
ATOM 1427 N N . ARG A 1 180 ? 1.695 -4.975 -11.247 1.00 90.62 180 ARG A N 1
ATOM 1428 C CA . ARG A 1 180 ? 1.846 -6.170 -12.087 1.00 90.62 180 ARG A CA 1
ATOM 1429 C C . ARG A 1 180 ? 2.232 -5.755 -13.508 1.00 90.62 180 ARG A C 1
ATOM 1431 O O . ARG A 1 180 ? 1.871 -4.643 -13.907 1.00 90.62 180 ARG A O 1
ATOM 1438 N N . PRO A 1 181 ? 2.914 -6.618 -14.284 1.00 89.56 181 PRO A N 1
ATOM 1439 C CA . PRO A 1 181 ? 3.135 -6.380 -15.705 1.00 89.56 181 PRO A CA 1
ATOM 1440 C C . PRO A 1 181 ? 1.819 -6.060 -16.414 1.00 89.56 181 PRO A C 1
ATOM 1442 O O . PRO A 1 181 ? 0.866 -6.842 -16.387 1.00 89.56 181 PRO A O 1
ATOM 1445 N N . PHE A 1 182 ? 1.753 -4.882 -17.023 1.00 85.50 182 PHE A N 1
ATOM 1446 C CA . PHE A 1 182 ? 0.647 -4.488 -17.870 1.00 85.50 182 PHE A CA 1
ATOM 1447 C C . PHE A 1 182 ? 0.828 -5.175 -19.221 1.00 85.50 182 PHE A C 1
ATOM 1449 O O . PHE A 1 182 ? 1.536 -4.702 -20.105 1.00 85.50 182 PHE A O 1
ATOM 1456 N N . MET A 1 183 ? 0.200 -6.339 -19.363 1.00 78.00 183 MET A N 1
ATOM 1457 C CA . MET A 1 183 ? 0.055 -6.988 -20.658 1.00 78.00 183 MET A CA 1
ATOM 1458 C C . MET A 1 183 ? -0.935 -6.144 -21.457 1.00 78.00 183 MET A C 1
ATOM 1460 O O . MET A 1 183 ? -2.145 -6.241 -21.238 1.00 78.00 183 MET A O 1
ATOM 1464 N N . GLN A 1 184 ? -0.428 -5.296 -22.351 1.00 67.50 184 GLN A N 1
ATOM 1465 C CA . GLN A 1 184 ? -1.239 -4.599 -23.341 1.00 67.50 184 GLN A CA 1
ATOM 1466 C C . GLN A 1 184 ? -1.810 -5.681 -24.261 1.00 67.50 184 GLN A C 1
ATOM 1468 O O . GLN A 1 184 ? -1.191 -6.099 -25.233 1.00 67.50 184 GLN A O 1
ATOM 1473 N N . ARG A 1 185 ? -2.939 -6.266 -23.852 1.00 61.31 185 ARG A N 1
ATOM 1474 C CA . ARG A 1 185 ? -3.585 -7.374 -24.547 1.00 61.31 185 ARG A CA 1
ATOM 1475 C C . ARG A 1 185 ? -4.025 -6.806 -25.890 1.00 61.31 185 ARG A C 1
ATOM 1477 O O . ARG A 1 185 ? -5.011 -6.084 -25.895 1.00 61.31 185 ARG A O 1
ATOM 1484 N N . ASN A 1 186 ? -3.214 -7.042 -26.932 1.00 45.66 186 ASN A N 1
ATOM 1485 C CA . ASN A 1 186 ? -3.307 -6.507 -28.293 1.00 45.66 186 ASN A CA 1
ATOM 1486 C C . ASN A 1 186 ? -4.547 -5.635 -28.493 1.00 45.66 186 ASN A C 1
ATOM 1488 O O . ASN A 1 186 ? -5.586 -6.116 -28.933 1.00 45.66 186 ASN A O 1
ATOM 1492 N N . TYR A 1 187 ? -4.428 -4.346 -28.168 1.00 47.16 187 TYR A N 1
ATOM 1493 C CA . TYR A 1 187 ? -5.376 -3.325 -28.614 1.00 47.16 187 TYR A CA 1
ATOM 1494 C C . TYR A 1 187 ? -5.062 -3.005 -30.087 1.00 47.16 187 TYR A C 1
ATOM 1496 O O . TYR A 1 187 ? -4.873 -1.867 -30.489 1.00 47.16 187 TYR A O 1
ATOM 1504 N N . VAL A 1 188 ? -4.888 -4.056 -30.882 1.00 49.97 188 VAL A N 1
ATOM 1505 C CA . VAL A 1 188 ? -4.786 -4.027 -32.332 1.00 49.97 188 VAL A CA 1
ATOM 1506 C C . VAL A 1 188 ? -6.163 -4.522 -32.759 1.00 49.97 188 VAL A C 1
ATOM 1508 O O . VAL A 1 188 ? -6.518 -5.630 -32.384 1.00 49.97 188 VAL A O 1
ATOM 1511 N N . GLU A 1 189 ? -6.934 -3.685 -33.459 1.00 49.53 189 GLU A N 1
ATOM 1512 C CA . GLU A 1 189 ? -8.346 -3.878 -33.874 1.00 49.53 189 GLU A CA 1
ATOM 1513 C C . GLU A 1 189 ? -9.426 -3.247 -32.971 1.00 49.53 189 GLU A C 1
ATOM 1515 O O . GLU A 1 189 ? -10.264 -3.924 -32.386 1.00 49.53 189 GLU A O 1
ATOM 1520 N N . SER A 1 190 ? -9.476 -1.911 -32.919 1.00 47.88 190 SER A N 1
ATOM 1521 C CA . SER A 1 190 ? -10.770 -1.183 -32.965 1.00 47.88 190 SER A CA 1
ATOM 1522 C C . SER A 1 190 ? -10.648 0.320 -33.258 1.00 47.88 190 SER A C 1
ATOM 1524 O O . SER A 1 190 ? -11.670 0.974 -33.469 1.00 47.88 190 SER A O 1
ATOM 1526 N N . GLU A 1 191 ? -9.434 0.873 -33.396 1.00 46.28 191 GLU A N 1
ATOM 1527 C CA . GLU A 1 191 ? -9.243 2.243 -33.917 1.00 46.28 191 GLU A CA 1
ATOM 1528 C C . GLU A 1 191 ? -9.757 2.433 -35.360 1.00 46.28 191 GLU A C 1
ATOM 1530 O O . GLU A 1 191 ? -9.876 3.558 -35.831 1.00 46.28 191 GLU A O 1
ATOM 1535 N N . SER A 1 192 ? -10.150 1.361 -36.057 1.00 50.19 192 SER A N 1
ATOM 1536 C CA . SER A 1 192 ? -10.805 1.437 -37.366 1.00 50.19 192 SER A CA 1
ATOM 1537 C C . SER A 1 192 ? -12.340 1.528 -37.325 1.00 50.19 192 SER A C 1
ATOM 1539 O O . SER A 1 192 ? -12.941 1.614 -38.394 1.00 50.19 192 SER A O 1
ATOM 1541 N N . GLN A 1 193 ? -13.006 1.525 -36.158 1.00 46.09 193 GLN A N 1
ATOM 1542 C CA . GLN A 1 193 ? -14.485 1.546 -36.119 1.00 46.09 193 GLN A CA 1
ATOM 1543 C C . GLN A 1 193 ? -15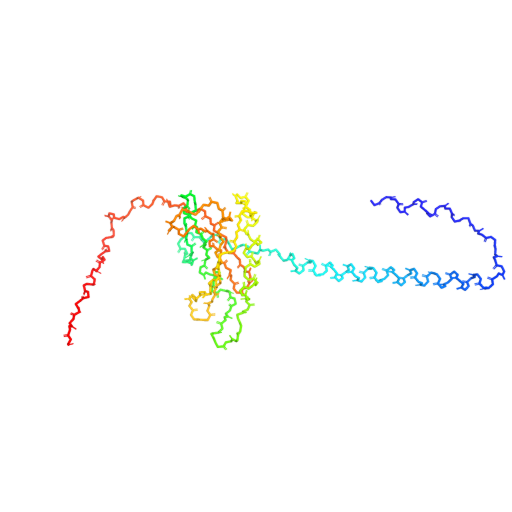.150 2.572 -35.199 1.00 46.09 193 GLN A C 1
ATOM 1545 O O . GLN A 1 193 ? -16.354 2.788 -35.331 1.00 46.09 193 GLN A O 1
ATOM 1550 N N . LEU A 1 194 ? -14.421 3.265 -34.326 1.00 47.25 194 LEU A N 1
ATOM 1551 C CA . LEU A 1 194 ? -15.009 4.340 -33.525 1.00 47.25 194 LEU A CA 1
ATOM 1552 C C . LEU A 1 194 ? -14.246 5.635 -33.767 1.00 47.25 194 LEU A C 1
ATOM 1554 O O . LEU A 1 194 ? -13.290 5.951 -33.067 1.00 47.25 194 LEU A O 1
ATOM 1558 N N . GLY A 1 195 ? -14.709 6.376 -34.778 1.00 45.69 195 GLY A N 1
ATOM 1559 C CA . GLY A 1 195 ? -14.362 7.770 -35.034 1.00 45.69 195 GLY A CA 1
ATOM 1560 C C . GLY A 1 195 ? -14.747 8.669 -33.861 1.00 45.69 195 GLY A C 1
ATOM 1561 O O . GLY A 1 195 ? -15.709 9.432 -33.930 1.00 45.69 195 GLY A O 1
ATOM 1562 N N . TRP A 1 196 ? -13.983 8.591 -32.777 1.00 41.16 196 TRP A N 1
ATOM 1563 C CA . TRP A 1 196 ? -13.930 9.645 -31.786 1.00 41.16 196 TRP A CA 1
ATOM 1564 C C . TRP A 1 196 ? -13.141 10.790 -32.406 1.00 41.16 196 TRP A C 1
ATOM 1566 O O . TRP A 1 196 ? -11.913 10.795 -32.419 1.00 41.16 196 TRP A O 1
ATOM 1576 N N . ASN A 1 197 ? -13.886 11.751 -32.952 1.00 44.78 197 ASN A N 1
ATOM 1577 C CA . ASN A 1 197 ? -13.427 13.119 -33.137 1.00 44.78 197 ASN A CA 1
ATOM 1578 C C . ASN A 1 197 ? -12.819 13.593 -31.812 1.00 44.78 197 ASN A C 1
ATOM 1580 O O . ASN A 1 197 ? -13.535 14.038 -30.913 1.00 44.78 197 ASN A O 1
ATOM 1584 N N . ILE A 1 198 ? -11.497 13.504 -31.687 1.00 47.44 198 ILE A N 1
ATOM 1585 C CA . ILE A 1 198 ? -10.761 14.326 -30.740 1.00 47.44 198 ILE A CA 1
ATOM 1586 C C . ILE A 1 198 ? -10.883 15.732 -31.310 1.00 47.44 198 ILE A C 1
ATOM 1588 O O . ILE A 1 198 ? -10.153 16.117 -32.221 1.00 47.44 198 ILE A O 1
ATOM 1592 N N . GLY A 1 199 ? -11.886 16.462 -30.825 1.00 41.53 199 GLY A N 1
ATOM 1593 C CA . GLY A 1 199 ? -11.965 17.896 -31.006 1.00 41.53 199 GLY A CA 1
ATOM 1594 C C . GLY A 1 199 ? -10.651 18.486 -30.520 1.00 41.53 199 GLY A C 1
ATOM 1595 O O . GLY A 1 199 ? -10.387 18.546 -29.321 1.00 41.53 199 GLY A O 1
ATOM 1596 N N . SER A 1 200 ? -9.812 18.887 -31.467 1.00 45.25 200 SER A N 1
ATOM 1597 C CA . SER A 1 200 ? -8.786 19.886 -31.253 1.00 45.25 200 SER A CA 1
ATOM 1598 C C . SER A 1 200 ? -9.510 21.160 -30.829 1.00 45.25 200 SER A C 1
ATOM 1600 O O . SER A 1 200 ? -9.936 21.954 -31.668 1.00 45.25 200 SER A O 1
ATOM 1602 N N . THR A 1 201 ? -9.713 21.327 -29.525 1.00 44.69 201 THR A N 1
ATOM 1603 C CA . THR A 1 201 ? -10.033 22.622 -28.938 1.00 44.69 201 THR A CA 1
ATOM 1604 C C . THR A 1 201 ? -8.805 23.499 -29.155 1.00 44.69 201 THR A C 1
ATOM 1606 O O . THR A 1 201 ? -7.875 23.509 -28.350 1.00 44.69 201 THR A O 1
ATOM 1609 N N . LEU A 1 202 ? -8.774 24.160 -30.312 1.00 40.81 202 LEU A N 1
ATOM 1610 C CA . LEU A 1 202 ? -7.988 25.358 -30.552 1.00 40.81 202 LEU A CA 1
ATOM 1611 C C . LEU A 1 202 ? -8.389 26.357 -29.466 1.00 40.81 202 LEU A C 1
ATOM 1613 O O . LEU A 1 202 ? -9.520 26.836 -29.426 1.00 40.81 202 LEU A O 1
ATOM 1617 N N . LEU A 1 203 ? -7.475 26.579 -28.528 1.00 42.88 203 LEU A N 1
ATOM 1618 C CA . LEU A 1 203 ? -7.507 27.728 -27.641 1.00 42.88 203 LEU A CA 1
ATOM 1619 C C . LEU A 1 203 ? -7.222 28.961 -28.505 1.00 42.88 203 LEU A C 1
ATOM 1621 O O . LEU A 1 203 ? -6.061 29.274 -28.760 1.00 42.88 203 LEU A O 1
ATOM 1625 N N . ASP A 1 204 ? -8.280 29.627 -28.964 1.00 46.56 204 ASP A N 1
ATOM 1626 C CA . ASP A 1 204 ? -8.208 31.036 -29.346 1.00 46.56 204 ASP A CA 1
ATOM 1627 C C . ASP A 1 204 ? -7.920 31.834 -28.067 1.00 46.56 204 ASP A C 1
ATOM 1629 O O . ASP A 1 204 ? -8.777 32.006 -27.198 1.00 46.56 204 ASP A O 1
ATOM 1633 N N . PHE A 1 205 ? -6.665 32.253 -27.915 1.00 51.78 205 PHE A N 1
ATOM 1634 C CA . PHE A 1 205 ? -6.296 33.320 -26.997 1.00 51.78 205 PHE A CA 1
ATOM 1635 C C . PHE A 1 205 ? -6.608 34.645 -27.694 1.00 51.78 205 PHE A C 1
ATOM 1637 O O . PHE A 1 205 ? -5.791 35.147 -28.461 1.00 51.78 205 PHE A O 1
ATOM 1644 N N . ASP A 1 206 ? -7.789 35.197 -27.422 1.00 59.88 206 ASP A N 1
ATOM 1645 C CA . ASP A 1 206 ? -8.035 36.623 -27.623 1.00 59.88 206 ASP A CA 1
ATOM 1646 C C . ASP A 1 206 ? -7.323 37.399 -26.502 1.00 59.88 206 ASP A C 1
ATOM 1648 O O . ASP A 1 206 ? -7.655 37.280 -25.318 1.00 59.88 206 ASP A O 1
ATOM 1652 N N . GLU A 1 207 ? -6.307 38.168 -26.894 1.00 44.31 207 GLU A N 1
ATOM 1653 C CA . GLU A 1 207 ? -5.689 39.222 -26.086 1.00 44.31 207 GLU A CA 1
ATOM 1654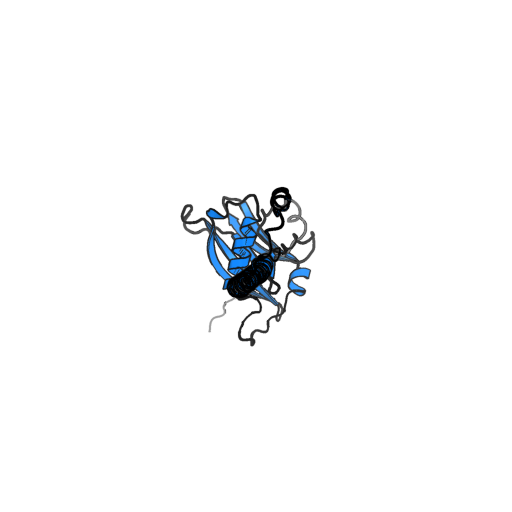 C C . GLU A 1 207 ? -6.688 40.363 -25.826 1.00 44.31 207 GLU A C 1
ATOM 1656 O O . GLU A 1 207 ? -7.441 40.763 -26.720 1.00 44.31 207 GLU A O 1
ATOM 1661 N N . PRO A 1 208 ? -6.646 40.950 -24.622 1.00 60.69 208 PRO A N 1
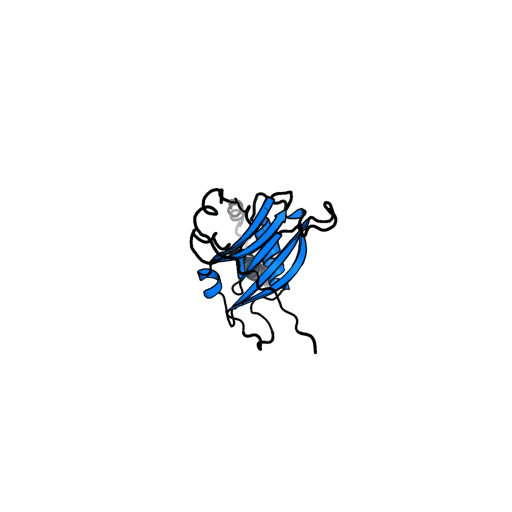ATOM 1662 C CA . PRO A 1 208 ? -6.774 42.396 -24.472 1.00 60.69 208 PRO A CA 1
ATOM 1663 C C . PRO A 1 208 ? -5.453 43.069 -24.072 1.00 60.69 208 PRO A C 1
ATOM 1665 O O . PRO A 1 208 ? -4.739 42.530 -23.192 1.00 60.69 208 PRO A O 1
#

Foldseek 3Di:
DPPPPPVPPPPDPDPDDPDPPVVVVVVVVVVVVVVVVVVVVVVVVVVVVVVVVVPPPAAAADDDDPPFDWDWDWFDAPNFIWIFIHGPVRQVPFDFAAPPDPAQLAHQVNLQVLLLVVVVVVVPDDSVQKDWDDKDWDDDDHRGIKIWTWIAGDPDDCPDDGPHTWTKIATSNRHITGIDGDPPVPPPPDVVPDPPPPPPPPPPPDDD

pLDDT: mean 78.96, std 18.22, range [40.81, 98.06]

Secondary structure (DSSP, 8-state):
--GGGSGGG----------HHHHHHHHHHHHHHHHHHHHHHHHHHHHHHHHHHHTPPP-BPPPPPTT--EEEEEEEETTEEEEEEEEHHHHHHSPP--TTSSS-SS-HHHHHHHHHHHHTTSTTS-GGGEEEEEEEEEE-STT-EEEEEEEEESSS---TT----EEEEEETTS-EE--EE-------SSTTT---------------

Radius of gyration: 30.29 Å; chains: 1; bounding box: 38×83×99 Å

Organism: NCBI:txid2528013